Protein AF-A0AAN6ZKT1-F1 (afdb_monomer)

Nearest PDB structures (foldseek):
  3csk-assembly1_A  TM=8.108E-01  e=5.120E-13  Saccharomyces cerevisiae
  3t6b-assembly2_B  TM=8.949E-01  e=2.114E-10  Homo sapiens
  5egy-assembly1_A  TM=8.870E-01  e=2.544E-10  Homo sapiens
  3t6j-assembly1_A  TM=8.959E-01  e=3.208E-10  Homo sapiens
  3fvy-assembly1_A  TM=7.924E-01  e=7.990E-11  Homo sapiens

Structure (mmCIF, N/CA/C/O backbone):
data_AF-A0AAN6ZKT1-F1
#
_entry.id   AF-A0AAN6ZKT1-F1
#
loop_
_atom_site.group_PDB
_atom_site.id
_atom_site.type_symbol
_atom_site.label_atom_id
_atom_site.label_alt_id
_atom_site.label_comp_id
_atom_site.label_asym_id
_atom_site.label_entity_id
_atom_site.label_seq_id
_atom_site.pdbx_PDB_ins_code
_atom_site.Cartn_x
_atom_site.Cartn_y
_atom_site.Cartn_z
_atom_site.occupancy
_atom_site.B_iso_or_equiv
_atom_site.auth_seq_id
_atom_site.auth_comp_id
_atom_site.auth_asym_id
_atom_site.auth_atom_id
_atom_site.pdbx_PDB_model_num
ATOM 1 N N . MET A 1 1 ? 11.332 5.534 33.291 1.00 30.39 1 MET A N 1
ATOM 2 C CA . MET A 1 1 ? 10.075 6.305 33.378 1.00 30.39 1 MET A CA 1
ATOM 3 C C . MET A 1 1 ? 9.336 6.075 32.075 1.00 30.39 1 MET A C 1
ATOM 5 O O . MET A 1 1 ? 9.854 6.471 31.042 1.00 30.39 1 MET A O 1
ATOM 9 N N . ALA A 1 2 ? 8.231 5.328 32.096 1.00 30.20 2 ALA A N 1
ATOM 10 C CA . ALA A 1 2 ? 7.437 5.086 30.896 1.00 30.20 2 ALA A CA 1
ATOM 11 C C . ALA A 1 2 ? 6.795 6.413 30.476 1.00 30.20 2 ALA A C 1
ATOM 13 O O . ALA A 1 2 ? 5.952 6.950 31.192 1.00 30.20 2 ALA A O 1
ATOM 14 N N . THR A 1 3 ? 7.248 6.983 29.365 1.00 34.97 3 THR A N 1
ATOM 15 C CA . THR A 1 3 ? 6.561 8.092 28.708 1.00 34.97 3 THR A CA 1
ATOM 16 C C . THR A 1 3 ? 5.205 7.558 28.259 1.00 34.97 3 THR A C 1
ATOM 18 O O . THR A 1 3 ? 5.145 6.748 27.337 1.00 34.97 3 THR A O 1
ATOM 21 N N . GLY A 1 4 ? 4.133 7.922 28.967 1.00 41.88 4 GLY A N 1
ATOM 22 C CA . GLY A 1 4 ? 2.775 7.558 28.571 1.00 41.88 4 GLY A CA 1
ATOM 23 C C . GLY A 1 4 ? 2.531 8.036 27.145 1.00 41.88 4 GLY A C 1
ATOM 24 O O . GLY A 1 4 ? 2.785 9.202 26.840 1.00 41.88 4 GLY A O 1
ATOM 25 N N . ASN A 1 5 ? 2.108 7.126 26.267 1.00 46.59 5 ASN A N 1
ATOM 26 C CA . ASN A 1 5 ? 1.779 7.473 24.891 1.00 46.59 5 ASN A CA 1
ATOM 27 C C . ASN A 1 5 ? 0.749 8.617 24.883 1.00 46.59 5 ASN A C 1
ATOM 29 O O . ASN A 1 5 ? -0.182 8.599 25.696 1.00 46.59 5 ASN A O 1
ATOM 33 N N . PRO A 1 6 ? 0.900 9.620 24.002 1.00 55.91 6 PRO A N 1
ATOM 34 C CA . PRO A 1 6 ? -0.072 10.697 23.898 1.00 55.91 6 PRO A CA 1
ATOM 35 C C . PRO A 1 6 ? -1.445 10.118 23.538 1.00 55.91 6 PRO A C 1
ATOM 37 O O . PRO A 1 6 ? -1.565 9.305 22.620 1.00 55.91 6 PRO A O 1
ATOM 40 N N . LYS A 1 7 ? -2.481 10.527 24.281 1.00 61.47 7 LYS A N 1
ATOM 41 C CA . LYS A 1 7 ? -3.854 10.078 24.034 1.00 61.47 7 LYS A CA 1
ATOM 42 C C . LYS A 1 7 ? -4.325 10.507 22.641 1.00 61.47 7 LYS A C 1
ATOM 44 O O . LYS A 1 7 ? -4.044 11.640 22.239 1.00 61.47 7 LYS A O 1
ATOM 49 N N . PRO A 1 8 ? -5.074 9.654 21.922 1.00 58.19 8 PRO A N 1
ATOM 50 C CA . PRO A 1 8 ? -5.627 10.025 20.631 1.00 58.19 8 PRO A CA 1
ATOM 51 C C . PRO A 1 8 ? -6.593 11.206 20.782 1.00 58.19 8 PRO A C 1
ATOM 53 O O . PRO A 1 8 ? -7.495 11.192 21.620 1.00 58.19 8 PRO A O 1
ATOM 56 N N . ILE A 1 9 ? -6.411 12.236 19.954 1.00 72.31 9 ILE A N 1
ATOM 57 C CA . ILE A 1 9 ? -7.339 13.367 19.889 1.00 72.31 9 ILE A CA 1
ATOM 58 C C . ILE A 1 9 ? -8.572 12.912 19.104 1.00 72.31 9 ILE A C 1
ATOM 60 O O . ILE A 1 9 ? -8.478 12.549 17.931 1.00 72.31 9 ILE A O 1
ATOM 64 N N . ILE A 1 10 ? -9.733 12.916 19.756 1.00 73.25 10 ILE A N 1
ATOM 65 C CA . ILE A 1 10 ? -10.999 12.492 19.155 1.00 73.25 10 ILE A CA 1
ATOM 66 C C . ILE A 1 10 ? -11.706 13.716 18.572 1.00 73.25 10 ILE A C 1
ATOM 68 O O . ILE A 1 10 ? -12.052 14.650 19.294 1.00 73.25 10 ILE A O 1
ATOM 72 N N . HIS A 1 11 ? -11.963 13.687 17.265 1.00 75.25 11 HIS A N 1
ATOM 73 C CA . HIS A 1 11 ? -12.755 14.696 16.567 1.00 75.25 11 HIS A CA 1
ATOM 74 C C . HIS A 1 11 ? -14.073 14.096 16.082 1.00 75.25 11 HIS A C 1
ATOM 76 O O . HIS A 1 11 ? -14.110 12.989 15.545 1.00 75.25 11 HIS A O 1
ATOM 82 N N . GLN A 1 12 ? -15.163 14.846 16.224 1.00 78.75 12 GLN A N 1
ATOM 83 C CA . GLN A 1 12 ? -16.422 14.493 15.584 1.00 78.75 12 GLN A CA 1
ATOM 84 C C . GLN A 1 12 ? -16.363 14.863 14.098 1.00 78.75 12 GLN A C 1
ATOM 86 O O . GLN A 1 12 ? -16.054 16.002 13.749 1.00 78.75 12 GLN A O 1
ATOM 91 N N . LEU A 1 13 ? -16.729 13.930 13.217 1.00 78.94 13 LEU A N 1
ATOM 92 C CA . LEU A 1 13 ? -16.951 14.248 11.809 1.00 78.94 13 LEU A CA 1
ATOM 93 C C . LEU A 1 13 ? -18.254 15.061 11.675 1.00 78.94 13 LEU A C 1
ATOM 95 O O . LEU A 1 13 ? -19.356 14.524 11.805 1.00 78.94 13 LEU A O 1
ATOM 99 N N . ALA A 1 14 ? -18.133 16.369 11.446 1.00 86.94 14 ALA A N 1
ATOM 100 C CA . ALA A 1 14 ? -19.243 17.325 11.458 1.00 86.94 14 ALA A CA 1
ATOM 101 C C . ALA A 1 14 ? -20.107 17.288 10.174 1.00 86.94 14 ALA A C 1
ATOM 103 O O . ALA A 1 14 ? -20.269 18.291 9.486 1.00 86.94 14 ALA A O 1
ATOM 104 N N . ILE A 1 15 ? -20.690 16.130 9.843 1.00 88.38 15 ILE A N 1
ATOM 105 C CA . ILE A 1 15 ? -21.482 15.934 8.609 1.00 88.38 15 ILE A CA 1
ATOM 106 C C . ILE A 1 15 ? -22.946 16.363 8.712 1.00 88.38 15 ILE A C 1
ATOM 108 O O . ILE A 1 15 ? -23.637 16.412 7.697 1.00 88.38 15 ILE A O 1
ATOM 112 N N . LYS A 1 16 ? -23.454 16.637 9.920 1.00 92.44 16 LYS A N 1
ATOM 113 C CA . LYS A 1 16 ? -24.888 16.885 10.135 1.00 92.44 16 LYS A CA 1
ATOM 114 C C . LYS A 1 16 ? -25.446 18.011 9.243 1.00 92.44 16 LYS A C 1
ATOM 116 O O . LYS A 1 16 ? -26.477 17.765 8.625 1.00 92.44 16 LYS A O 1
ATOM 121 N N . PRO A 1 17 ? -24.787 19.179 9.093 1.00 94.88 17 PRO A N 1
ATOM 122 C CA . PRO A 1 17 ? -25.303 20.241 8.227 1.00 94.88 17 PRO A CA 1
ATOM 123 C C . PRO A 1 17 ? -25.426 19.814 6.757 1.00 94.88 17 PRO A C 1
ATOM 125 O O . PRO A 1 17 ? -26.412 20.140 6.103 1.00 94.88 17 PRO A O 1
ATOM 128 N N . LEU A 1 18 ? -24.460 19.032 6.255 1.00 90.94 18 LEU A N 1
ATOM 129 C CA . LEU A 1 18 ? -24.496 18.480 4.896 1.00 90.94 18 LEU A CA 1
ATOM 130 C C . LEU A 1 18 ? -25.650 17.484 4.741 1.00 90.94 18 LEU A C 1
ATOM 132 O O . LEU A 1 18 ? -26.395 17.548 3.770 1.00 90.94 18 LEU A O 1
ATOM 136 N N . PHE A 1 19 ? -25.825 16.591 5.720 1.00 94.19 19 PHE A N 1
ATOM 137 C CA . PHE A 1 19 ? -26.908 15.610 5.715 1.00 94.19 19 PHE A CA 1
ATOM 138 C C . PHE A 1 19 ? -28.288 16.270 5.803 1.00 94.19 19 PHE A C 1
ATOM 140 O O . PHE A 1 19 ? -29.219 15.842 5.125 1.00 94.19 19 PHE A O 1
ATOM 147 N N . ASP A 1 20 ? -28.437 17.319 6.614 1.00 96.62 20 ASP A N 1
ATOM 148 C CA . ASP A 1 20 ? -29.700 18.041 6.775 1.00 96.62 20 ASP A CA 1
ATOM 149 C C . ASP A 1 20 ? -30.165 18.671 5.452 1.00 96.62 20 ASP A C 1
ATOM 151 O O . ASP A 1 20 ? -31.369 18.655 5.180 1.00 96.62 20 ASP A O 1
ATOM 155 N N . GLY A 1 21 ? -29.224 19.131 4.617 1.00 95.69 21 GLY A N 1
ATOM 156 C CA . GLY A 1 21 ? -29.479 19.708 3.292 1.00 95.69 21 GLY A CA 1
ATOM 157 C C . GLY A 1 21 ? -29.903 18.709 2.208 1.00 95.69 21 GLY A C 1
ATOM 158 O O . GLY A 1 21 ? -30.365 19.130 1.151 1.00 95.69 21 GLY A O 1
ATOM 159 N N . LEU A 1 22 ? -29.790 17.402 2.459 1.00 94.94 22 LEU A N 1
ATOM 160 C CA . LEU A 1 22 ? -30.210 16.369 1.513 1.00 94.94 22 LEU A CA 1
ATOM 161 C C . LEU A 1 22 ? -31.740 16.269 1.412 1.00 94.94 22 LEU A C 1
ATOM 163 O O . LEU A 1 22 ? -32.476 16.399 2.402 1.00 94.94 22 LEU A O 1
ATOM 167 N N . THR A 1 23 ? -32.221 15.928 0.219 1.00 97.12 23 THR A N 1
ATOM 168 C CA . THR A 1 23 ? -33.617 15.543 -0.016 1.00 97.12 23 THR A CA 1
ATOM 169 C C . THR A 1 23 ? -33.972 14.249 0.727 1.00 97.12 23 THR A C 1
ATOM 171 O O . THR A 1 23 ? -33.107 13.472 1.137 1.00 97.12 23 THR A O 1
ATOM 174 N N . ALA A 1 24 ? -35.268 13.956 0.876 1.00 97.12 24 ALA A N 1
ATOM 175 C CA . ALA A 1 24 ? -35.718 12.721 1.528 1.00 97.12 24 ALA A CA 1
ATOM 176 C C . ALA A 1 24 ? -35.167 11.448 0.850 1.00 97.12 24 ALA A C 1
ATOM 178 O O . ALA A 1 24 ? -34.777 10.500 1.532 1.00 97.12 24 ALA A O 1
ATOM 179 N N . ARG A 1 25 ? -35.084 11.439 -0.489 1.00 94.69 25 ARG A N 1
ATOM 180 C CA . ARG A 1 25 ? -34.545 10.308 -1.259 1.00 94.69 25 ARG A CA 1
ATOM 181 C C . ARG A 1 25 ? -33.043 10.130 -1.037 1.00 94.69 25 ARG A C 1
ATOM 183 O O . ARG A 1 25 ? -32.593 9.008 -0.829 1.00 94.69 25 ARG A O 1
ATOM 190 N N . GLU A 1 26 ? -32.276 11.217 -1.047 1.00 91.69 26 GLU A N 1
ATOM 191 C CA . GLU A 1 26 ? -30.828 11.180 -0.800 1.00 91.69 26 GLU A CA 1
ATOM 192 C C . GLU A 1 26 ? -30.506 10.755 0.635 1.00 91.69 26 GLU A C 1
ATOM 194 O O . GLU A 1 26 ? -29.584 9.970 0.844 1.00 91.69 26 GLU A O 1
ATOM 199 N N . LYS A 1 27 ? -31.307 11.186 1.620 1.00 95.81 27 LYS A N 1
ATOM 200 C CA . LYS A 1 27 ? -31.189 10.723 3.013 1.00 95.81 27 LYS A CA 1
ATOM 201 C C . LYS A 1 27 ? -31.396 9.214 3.131 1.00 95.81 27 LYS A C 1
ATOM 203 O O . LYS A 1 27 ? -30.613 8.552 3.809 1.00 95.81 27 LYS A O 1
ATOM 208 N N . LEU A 1 28 ? -32.411 8.663 2.457 1.00 93.94 28 LEU A N 1
ATOM 209 C CA . LEU A 1 28 ? -32.654 7.215 2.419 1.00 93.94 28 LEU A CA 1
ATOM 210 C C . LEU A 1 28 ? -31.503 6.462 1.744 1.00 93.94 28 LEU A C 1
ATOM 212 O O . LEU A 1 28 ? -31.034 5.457 2.277 1.00 93.94 28 LEU A O 1
ATOM 216 N N . TYR A 1 29 ? -31.010 6.969 0.612 1.00 92.25 29 TYR A N 1
ATOM 217 C CA . TYR A 1 29 ? -29.848 6.397 -0.066 1.00 92.25 29 TYR A CA 1
ATOM 218 C C . TYR A 1 29 ? -28.615 6.381 0.849 1.00 92.25 29 TYR A C 1
ATOM 220 O O . TYR A 1 29 ? -28.033 5.322 1.083 1.00 92.25 29 TYR A O 1
ATOM 228 N N . ALA A 1 30 ? -28.264 7.528 1.437 1.00 87.81 30 ALA A N 1
ATOM 229 C CA . ALA A 1 30 ? -27.134 7.657 2.351 1.00 87.81 30 ALA A CA 1
ATOM 230 C C . ALA A 1 30 ? -27.279 6.748 3.584 1.00 87.81 30 ALA A C 1
ATOM 232 O O . ALA A 1 30 ? -26.302 6.135 4.014 1.00 87.81 30 ALA A O 1
ATOM 233 N N . HIS A 1 31 ? -28.496 6.604 4.124 1.00 93.19 31 HIS A N 1
ATOM 234 C CA . HIS A 1 31 ? -28.783 5.691 5.230 1.00 93.19 31 HIS A CA 1
ATOM 235 C C . HIS A 1 31 ? -28.465 4.238 4.866 1.00 93.19 31 HIS A C 1
ATOM 237 O O . HIS A 1 31 ? -27.709 3.578 5.580 1.00 93.19 31 HIS A O 1
ATOM 243 N N . HIS A 1 32 ? -29.021 3.733 3.763 1.00 91.12 32 HIS A N 1
ATOM 244 C CA . HIS A 1 32 ? -28.826 2.336 3.376 1.00 91.12 32 HIS A CA 1
ATOM 245 C C . HIS A 1 32 ? -27.388 2.047 2.948 1.00 91.12 32 HIS A C 1
ATOM 247 O O . HIS A 1 32 ? -26.848 1.015 3.345 1.00 91.12 32 HIS A O 1
ATOM 253 N N . LEU A 1 33 ? -26.741 2.979 2.241 1.00 87.62 33 LEU A N 1
ATOM 254 C CA . LEU A 1 33 ? -25.322 2.878 1.903 1.00 87.62 33 LEU A CA 1
ATOM 255 C C . LEU A 1 33 ? -24.452 2.812 3.166 1.00 87.62 33 LEU A C 1
ATOM 257 O O . LEU A 1 33 ? -23.596 1.938 3.286 1.00 87.62 33 LEU A O 1
ATOM 261 N N . SER A 1 34 ? -24.711 3.683 4.146 1.00 87.19 34 SER A N 1
ATOM 262 C CA . SER A 1 34 ? -23.994 3.665 5.424 1.00 87.19 34 SER A CA 1
ATOM 263 C C . SER A 1 34 ? -24.221 2.355 6.181 1.00 87.19 34 SER A C 1
ATOM 265 O O . SER A 1 34 ? -23.268 1.746 6.663 1.00 87.19 34 SER A O 1
ATOM 267 N N . LYS A 1 35 ? -25.466 1.870 6.259 1.00 88.12 35 LYS A N 1
ATOM 268 C CA . LYS A 1 35 ? -25.786 0.598 6.928 1.00 88.12 35 LYS A CA 1
ATOM 269 C C . LYS A 1 35 ? -25.102 -0.592 6.257 1.00 88.12 35 LYS A C 1
ATOM 271 O O . LYS A 1 35 ? -24.629 -1.466 6.980 1.00 88.12 35 LYS A O 1
ATOM 276 N N . ALA A 1 36 ? -25.036 -0.620 4.926 1.00 82.44 36 ALA A N 1
ATOM 277 C CA . ALA A 1 36 ? -24.308 -1.645 4.182 1.00 82.44 36 ALA A CA 1
ATOM 278 C C . ALA A 1 36 ? -22.816 -1.632 4.551 1.00 82.44 36 ALA A C 1
ATOM 280 O O . ALA A 1 36 ? -22.315 -2.634 5.054 1.00 82.44 36 ALA A O 1
ATOM 281 N N . ALA A 1 37 ? -22.159 -0.470 4.458 1.00 76.31 37 ALA A N 1
ATOM 282 C CA . ALA A 1 37 ? -20.743 -0.324 4.803 1.00 76.31 37 ALA A CA 1
ATOM 283 C C . ALA A 1 37 ? -20.419 -0.763 6.248 1.00 76.31 37 ALA A C 1
ATOM 285 O O . ALA A 1 37 ? -19.407 -1.411 6.502 1.00 76.31 37 ALA A O 1
ATOM 286 N N . TRP A 1 38 ? -21.292 -0.459 7.217 1.00 80.75 38 TRP A N 1
ATOM 287 C CA . TRP A 1 38 ? -21.081 -0.861 8.615 1.00 80.75 38 TRP A CA 1
ATOM 288 C C . TRP A 1 38 ? -21.364 -2.340 8.894 1.00 80.75 38 TRP A C 1
ATOM 290 O O . TRP A 1 38 ? -20.788 -2.901 9.829 1.00 80.75 38 TRP A O 1
ATOM 300 N N . ASN A 1 39 ? -22.228 -2.989 8.111 1.00 80.44 39 ASN A N 1
ATOM 301 C CA . ASN A 1 39 ? -22.411 -4.436 8.211 1.00 80.44 39 ASN A CA 1
ATOM 302 C C . ASN A 1 39 ? -21.149 -5.179 7.748 1.00 80.44 39 ASN A C 1
ATOM 304 O O . ASN A 1 39 ? -20.735 -6.128 8.421 1.00 80.44 39 ASN A O 1
ATOM 308 N N . ASP A 1 40 ? -20.491 -4.687 6.695 1.00 71.88 40 ASP A N 1
ATOM 309 C CA . ASP A 1 40 ? -19.215 -5.229 6.207 1.00 71.88 40 ASP A CA 1
ATOM 310 C C . ASP A 1 40 ? -18.091 -5.095 7.245 1.00 71.88 40 ASP A C 1
ATOM 312 O O . ASP A 1 40 ? -17.195 -5.937 7.313 1.00 71.88 40 ASP A O 1
ATOM 316 N N . GLY A 1 41 ? -18.178 -4.109 8.145 1.00 72.62 41 GLY A N 1
ATOM 317 C CA . GLY A 1 41 ? -17.227 -3.926 9.245 1.00 72.62 41 GLY A CA 1
ATOM 318 C C . GLY A 1 41 ? -17.026 -5.175 10.116 1.00 72.62 41 GLY A C 1
ATOM 319 O O . GLY A 1 41 ? -15.915 -5.439 10.571 1.00 72.62 41 GLY A O 1
ATOM 320 N N . LYS A 1 42 ? -18.062 -6.004 10.303 1.00 72.25 42 LYS A N 1
ATOM 321 C CA . LYS A 1 42 ? -17.942 -7.268 11.057 1.00 72.25 42 LYS A CA 1
ATOM 322 C C . LYS A 1 42 ? -17.144 -8.329 10.302 1.00 72.25 42 LYS A C 1
ATOM 324 O O . LYS A 1 42 ? -16.415 -9.102 10.922 1.00 72.25 42 LYS A O 1
ATOM 329 N N . ILE A 1 43 ? -17.288 -8.362 8.978 1.00 75.00 43 ILE A N 1
ATOM 330 C CA . ILE A 1 43 ? -16.530 -9.258 8.100 1.00 75.00 43 ILE A CA 1
ATOM 331 C C . ILE A 1 43 ? -15.059 -8.857 8.152 1.00 75.00 43 ILE A C 1
ATOM 333 O O . ILE A 1 43 ? -14.209 -9.713 8.395 1.00 75.00 43 ILE A O 1
ATOM 337 N N . LEU A 1 44 ? -14.775 -7.554 8.039 1.00 67.88 44 LEU A N 1
ATOM 338 C CA . LEU A 1 44 ? -13.422 -7.019 8.175 1.00 67.88 44 LEU A CA 1
ATOM 339 C C . LEU A 1 44 ? -12.799 -7.428 9.514 1.00 67.88 44 LEU A C 1
ATOM 341 O O . LEU A 1 44 ? -11.701 -7.968 9.521 1.00 67.88 44 LEU A O 1
ATOM 345 N N . MET A 1 45 ? -13.504 -7.274 10.641 1.00 75.38 45 MET A N 1
ATOM 346 C CA . MET A 1 45 ? -12.979 -7.698 11.950 1.00 75.38 45 MET A CA 1
ATOM 347 C C . MET A 1 45 ? -12.559 -9.176 11.973 1.00 75.38 45 MET A C 1
ATOM 349 O O . MET A 1 45 ? -11.486 -9.480 12.486 1.00 75.38 45 MET A O 1
ATOM 353 N N . ARG A 1 46 ? -13.355 -10.084 11.385 1.00 77.75 46 ARG A N 1
ATOM 354 C CA . ARG A 1 46 ? -13.023 -11.521 11.310 1.00 77.75 46 ARG A CA 1
ATOM 355 C C . ARG A 1 46 ? -11.874 -11.820 10.344 1.00 77.75 46 ARG A C 1
ATOM 357 O O . ARG A 1 46 ? -11.105 -12.737 10.599 1.00 77.75 46 ARG A O 1
ATOM 364 N N . GLN A 1 47 ? -11.763 -11.080 9.240 1.00 69.88 47 GLN A N 1
ATOM 365 C CA . GLN A 1 47 ? -10.671 -11.241 8.270 1.00 69.88 47 GLN A CA 1
ATOM 366 C C . GLN A 1 47 ? -9.317 -10.781 8.821 1.00 69.88 47 GLN A C 1
ATOM 368 O O . GLN A 1 47 ? -8.274 -11.205 8.330 1.00 69.88 47 GLN A O 1
ATOM 373 N N . VAL A 1 48 ? -9.332 -9.891 9.812 1.00 65.81 48 VAL A N 1
ATOM 374 C CA . VAL A 1 48 ? -8.123 -9.321 10.409 1.00 65.81 48 VAL A CA 1
ATOM 375 C C . VAL A 1 48 ? -7.555 -10.205 11.502 1.00 65.81 48 VAL A C 1
ATOM 377 O O . VAL A 1 48 ? -6.352 -10.446 11.516 1.00 65.81 48 VAL A O 1
ATOM 380 N N . SER A 1 49 ? -8.409 -10.656 12.415 1.00 75.69 49 SER A N 1
ATOM 381 C CA . SER A 1 49 ? -8.034 -11.495 13.548 1.00 75.69 49 SER A CA 1
ATOM 382 C C . SER A 1 49 ? -9.197 -12.417 13.880 1.00 75.69 49 SER A C 1
ATOM 384 O O . SER A 1 49 ? -10.370 -12.032 13.812 1.00 75.69 49 SER A O 1
ATOM 386 N N . GLU A 1 50 ? -8.867 -13.648 14.262 1.00 80.00 50 GLU A N 1
ATOM 387 C CA . GLU A 1 50 ? -9.872 -14.618 14.666 1.00 80.00 50 GLU A CA 1
ATOM 388 C C . GLU A 1 50 ? -10.640 -14.138 15.912 1.00 80.00 50 GLU A C 1
ATOM 390 O O . GLU A 1 50 ? -11.859 -14.309 16.016 1.00 80.00 50 GLU A O 1
ATOM 395 N N . GLU A 1 51 ? -9.928 -13.460 16.808 1.00 83.56 51 GLU A N 1
ATOM 396 C CA . GLU A 1 51 ? -10.383 -12.901 18.077 1.00 83.56 51 GLU A CA 1
ATOM 397 C C . GLU A 1 51 ? -11.167 -11.591 17.914 1.00 83.56 51 GLU A C 1
ATOM 399 O O . GLU A 1 51 ? -11.963 -11.243 18.790 1.00 83.56 51 GLU A O 1
ATOM 404 N N . GLY A 1 52 ? -10.999 -10.877 16.794 1.00 84.50 52 GLY A N 1
ATOM 405 C CA . GLY A 1 52 ? -11.604 -9.564 16.537 1.00 84.50 52 GLY A CA 1
ATOM 406 C C . GLY A 1 52 ? -13.108 -9.494 16.849 1.00 84.50 52 GLY A C 1
ATOM 407 O O . GLY A 1 52 ? -13.528 -8.642 17.638 1.00 84.50 52 GLY A O 1
ATOM 408 N N . PRO A 1 53 ? -13.950 -10.402 16.318 1.00 87.25 53 PRO A N 1
ATOM 409 C CA . PRO A 1 53 ? -15.377 -10.420 16.637 1.00 87.25 53 PRO A CA 1
ATOM 410 C C . PRO A 1 53 ? -15.688 -10.651 18.121 1.00 87.25 53 PRO A C 1
ATOM 412 O O . PRO A 1 53 ? -16.649 -10.079 18.639 1.00 87.25 53 PRO A O 1
ATOM 415 N N . ALA A 1 54 ? -14.896 -11.469 18.819 1.00 89.94 54 ALA A N 1
ATOM 416 C CA . ALA A 1 54 ? -15.086 -11.718 20.246 1.00 89.94 54 ALA A CA 1
ATOM 417 C C . ALA A 1 54 ? -14.754 -10.464 21.069 1.00 89.94 54 ALA A C 1
ATOM 419 O O . ALA A 1 54 ? -15.552 -10.070 21.921 1.00 89.94 54 ALA A O 1
ATOM 420 N N . ILE A 1 55 ? -13.646 -9.787 20.750 1.00 89.88 55 ILE A N 1
ATOM 421 C CA . ILE A 1 55 ? -13.248 -8.516 21.374 1.00 89.88 55 ILE A CA 1
ATOM 422 C C . ILE A 1 55 ? -14.341 -7.457 21.172 1.00 89.88 55 ILE A C 1
ATOM 424 O O . ILE A 1 55 ? -14.817 -6.863 22.141 1.00 89.88 55 ILE A O 1
ATOM 428 N N . ALA A 1 56 ? -14.819 -7.284 19.934 1.00 89.38 56 ALA A N 1
ATOM 429 C CA . ALA A 1 56 ? -15.905 -6.357 19.616 1.00 89.38 56 ALA A CA 1
ATOM 430 C C . ALA A 1 56 ? -17.170 -6.651 20.438 1.00 89.38 56 ALA A C 1
ATOM 432 O O . ALA A 1 56 ? -17.791 -5.743 20.996 1.00 89.38 56 ALA A O 1
ATOM 433 N N . ASN A 1 57 ? -17.547 -7.929 20.542 1.00 92.12 57 ASN A N 1
ATOM 434 C CA . ASN A 1 57 ? -18.720 -8.351 21.298 1.00 92.12 57 ASN A CA 1
ATOM 435 C C . ASN A 1 57 ? -18.582 -8.074 22.795 1.00 92.12 57 ASN A C 1
ATOM 437 O O . ASN A 1 57 ? -19.564 -7.644 23.399 1.00 92.12 57 ASN A O 1
ATOM 441 N N . VAL A 1 58 ? -17.405 -8.278 23.394 1.00 94.25 58 VAL A N 1
ATOM 442 C CA . VAL A 1 58 ? -17.161 -7.939 24.805 1.00 94.25 58 VAL A CA 1
ATOM 443 C C . VAL A 1 58 ? -17.373 -6.444 25.031 1.00 94.25 58 VAL A C 1
ATOM 445 O O . VAL A 1 58 ? -18.165 -6.068 25.896 1.00 94.25 58 VAL A O 1
ATOM 448 N N . ILE A 1 59 ? -16.758 -5.592 24.207 1.00 93.81 59 ILE A N 1
ATOM 449 C CA . ILE A 1 59 ? -16.875 -4.134 24.348 1.00 93.81 59 ILE A CA 1
ATOM 450 C C . ILE A 1 59 ? -18.338 -3.683 24.209 1.00 93.81 59 ILE A C 1
ATOM 452 O O . ILE A 1 59 ? -18.854 -2.940 25.049 1.00 93.81 59 ILE A O 1
ATOM 456 N N . LEU A 1 60 ? -19.043 -4.170 23.183 1.00 93.50 60 LEU A N 1
ATOM 457 C CA . LEU A 1 60 ? -20.451 -3.829 22.955 1.00 93.50 60 LEU A CA 1
ATOM 458 C C . LEU A 1 60 ? -21.378 -4.385 24.044 1.00 93.50 60 LEU A C 1
ATOM 460 O O . LEU A 1 60 ? -22.388 -3.759 24.367 1.00 93.50 60 LEU A O 1
ATOM 464 N N . SER A 1 61 ? -21.059 -5.545 24.618 1.00 94.69 61 SER A N 1
ATOM 465 C CA . SER A 1 61 ? -21.839 -6.133 25.714 1.00 94.69 61 SER A CA 1
ATOM 466 C C . SER A 1 61 ? -21.675 -5.334 27.001 1.00 94.69 61 SER A C 1
ATOM 468 O O . SER A 1 61 ? -22.672 -5.067 27.669 1.00 94.69 61 SER A O 1
ATOM 470 N N . LEU A 1 62 ? -20.460 -4.868 27.305 1.00 94.62 62 LEU A N 1
ATOM 471 C CA . LEU A 1 62 ? -20.213 -3.972 28.434 1.00 94.62 62 LEU A CA 1
ATOM 472 C C . LEU A 1 62 ? -20.946 -2.638 28.261 1.00 94.62 62 LEU A C 1
ATOM 474 O O . LEU A 1 62 ? -21.602 -2.186 29.197 1.00 94.62 62 LEU A O 1
ATOM 478 N N . TYR A 1 63 ? -20.930 -2.062 27.052 1.00 95.56 63 TYR A N 1
ATOM 479 C CA . TYR A 1 63 ? -21.717 -0.862 26.754 1.00 95.56 63 TYR A CA 1
ATOM 480 C C . TYR A 1 63 ? -23.210 -1.083 27.017 1.00 95.56 63 TYR A C 1
ATOM 482 O O . TYR A 1 63 ? -23.853 -0.232 27.623 1.00 95.56 63 TYR A O 1
ATOM 490 N N . ARG A 1 64 ? -23.775 -2.222 26.594 1.00 95.56 64 ARG A N 1
ATOM 491 C CA . ARG A 1 64 ? -25.189 -2.553 26.848 1.00 95.56 64 ARG A CA 1
ATOM 492 C C . ARG A 1 64 ? -25.480 -2.740 28.335 1.00 95.56 64 ARG A C 1
ATOM 494 O O . ARG A 1 64 ? -26.529 -2.297 28.790 1.00 95.56 64 ARG A O 1
ATOM 501 N N . ALA A 1 65 ? -24.564 -3.362 29.075 1.00 93.44 65 ALA A N 1
ATOM 502 C CA . ALA A 1 65 ? -24.714 -3.603 30.507 1.00 93.44 65 ALA A CA 1
ATOM 503 C C . ALA A 1 65 ? -24.728 -2.300 31.322 1.00 93.44 65 ALA A C 1
ATOM 505 O O . ALA A 1 65 ? -25.505 -2.185 32.264 1.00 93.44 65 ALA A O 1
ATOM 506 N N . CYS A 1 66 ? -23.912 -1.308 30.946 1.00 94.69 66 CYS A N 1
ATOM 507 C CA . CYS A 1 66 ? -23.852 -0.018 31.643 1.00 94.69 66 CYS A CA 1
ATOM 508 C C . CYS A 1 66 ? -24.622 1.115 30.952 1.00 94.69 66 CYS A C 1
ATOM 510 O O . CYS A 1 66 ? -24.663 2.222 31.477 1.00 94.69 66 CYS A O 1
ATOM 512 N N . GLN A 1 67 ? -25.182 0.889 29.762 1.00 93.75 67 GLN A N 1
ATOM 513 C CA . GLN A 1 67 ? -25.792 1.921 28.910 1.00 93.75 67 GLN A CA 1
ATOM 514 C C . GLN A 1 67 ? -24.875 3.142 28.685 1.00 93.75 67 GLN A C 1
ATOM 516 O O . GLN A 1 67 ? -25.323 4.286 28.636 1.00 93.75 67 GLN A O 1
ATOM 521 N N . GLY A 1 68 ? -23.564 2.906 28.586 1.00 91.44 68 GLY A N 1
ATOM 522 C CA . GLY A 1 68 ? -22.543 3.953 28.468 1.00 91.44 68 GLY A CA 1
ATOM 523 C C . GLY A 1 68 ? -22.157 4.655 29.780 1.00 91.44 68 GLY A C 1
ATOM 524 O O . GLY A 1 68 ? -21.322 5.559 29.758 1.00 91.44 68 GLY A O 1
ATOM 525 N N . GLN A 1 69 ? -22.699 4.249 30.933 1.00 94.94 69 GLN A N 1
ATOM 526 C CA . GLN A 1 69 ? -22.363 4.797 32.256 1.00 94.94 69 GLN A CA 1
ATOM 527 C C . GLN A 1 69 ? -21.081 4.161 32.826 1.00 94.94 69 GLN A C 1
ATOM 529 O O . GLN A 1 69 ? -21.064 3.536 33.886 1.00 94.94 69 GLN A O 1
ATOM 534 N N . TRP A 1 70 ? -19.969 4.333 32.111 1.00 95.12 70 TRP A N 1
ATOM 535 C CA . TRP A 1 70 ? -18.698 3.649 32.375 1.00 95.12 70 TRP A CA 1
ATOM 536 C C . TRP A 1 70 ? -18.129 3.854 33.785 1.00 95.12 70 TRP A C 1
ATOM 538 O O . TRP A 1 70 ? -17.676 2.901 34.412 1.00 95.12 70 TRP A O 1
ATOM 548 N N . LYS A 1 71 ? -18.192 5.083 34.316 1.00 93.50 71 LYS A N 1
ATOM 549 C CA . LYS A 1 71 ? -17.692 5.398 35.668 1.00 93.50 71 LYS A CA 1
ATOM 550 C C . LYS A 1 71 ? -18.472 4.664 36.759 1.00 93.50 71 LYS A C 1
ATOM 552 O O . LYS A 1 71 ? -17.887 4.226 37.742 1.00 93.50 71 LYS A O 1
ATOM 557 N N . GLN A 1 72 ? -19.784 4.512 36.579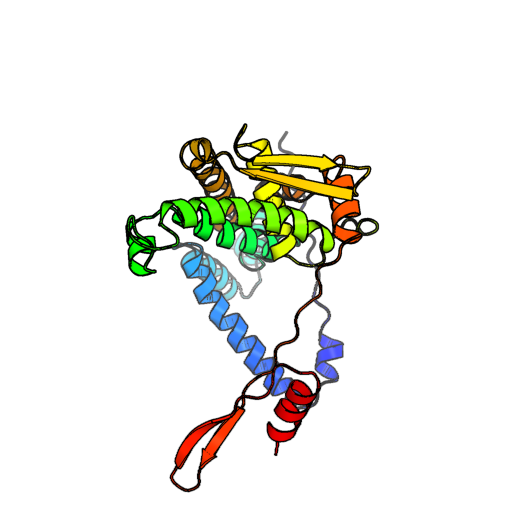 1.00 93.31 72 GLN A N 1
ATOM 558 C CA . GLN A 1 72 ? -20.619 3.777 37.524 1.00 93.31 72 GLN A CA 1
ATOM 559 C C . GLN A 1 72 ? -20.281 2.286 37.509 1.00 93.31 72 GLN A C 1
ATOM 561 O O . GLN A 1 72 ? -20.132 1.694 38.574 1.00 93.31 72 GLN A O 1
ATOM 566 N N . LEU A 1 73 ? -20.099 1.705 36.319 1.00 92.25 73 LEU A N 1
ATOM 567 C CA . LEU A 1 73 ? -19.682 0.310 36.182 1.00 92.25 73 LEU A CA 1
ATOM 568 C C . LEU A 1 73 ? -18.313 0.060 36.837 1.00 92.25 73 LEU A C 1
ATOM 570 O O . LEU A 1 73 ? -18.158 -0.917 37.567 1.00 92.25 73 LEU A O 1
ATOM 574 N N . ALA A 1 74 ? -17.344 0.957 36.631 1.00 93.31 74 ALA A N 1
ATOM 575 C CA . ALA A 1 74 ? -16.027 0.858 37.264 1.00 93.31 74 ALA A CA 1
ATOM 576 C C . ALA A 1 74 ? -16.125 0.907 38.798 1.00 93.31 74 ALA A C 1
ATOM 578 O O . ALA A 1 74 ? -15.589 0.034 39.476 1.00 93.31 74 ALA A O 1
ATOM 579 N N . ASN A 1 75 ? -16.910 1.844 39.344 1.00 92.81 75 ASN A N 1
ATOM 580 C CA . ASN A 1 75 ? -17.141 1.940 40.788 1.00 92.81 75 ASN A CA 1
ATOM 581 C C . ASN A 1 75 ? -17.785 0.672 41.374 1.00 92.81 75 ASN A C 1
ATOM 583 O O . ASN A 1 75 ? -17.431 0.259 42.473 1.00 92.81 75 ASN A O 1
ATOM 587 N N . GLN A 1 76 ? -18.725 0.050 40.656 1.00 93.50 76 GLN A N 1
ATOM 588 C CA . GLN A 1 76 ? -19.406 -1.172 41.105 1.00 93.50 76 GLN A CA 1
ATOM 589 C C . GLN A 1 76 ? -18.505 -2.413 41.078 1.00 93.50 76 GLN A C 1
ATOM 591 O O . GLN A 1 76 ? -18.706 -3.334 41.864 1.00 93.50 76 GLN A O 1
ATOM 596 N N . THR A 1 77 ? -17.535 -2.448 40.166 1.00 92.25 77 THR A N 1
ATOM 597 C CA . THR A 1 77 ? -16.656 -3.606 39.933 1.00 92.25 77 THR A CA 1
ATOM 598 C C . THR A 1 77 ? -15.281 -3.463 40.585 1.00 92.25 77 THR A C 1
ATOM 600 O O . THR A 1 77 ? -14.502 -4.411 40.568 1.00 92.25 77 THR A O 1
ATOM 603 N N . GLY A 1 78 ? -14.983 -2.302 41.176 1.00 93.06 78 GLY A N 1
ATOM 604 C CA . GLY A 1 78 ? -13.689 -2.015 41.798 1.00 93.06 78 GLY A CA 1
ATOM 605 C C . GLY A 1 78 ? -12.560 -1.750 40.798 1.00 93.06 78 GLY A C 1
ATOM 606 O O . GLY A 1 78 ? -11.399 -1.737 41.196 1.00 93.06 78 GLY A O 1
ATOM 607 N N . VAL A 1 79 ? -12.883 -1.534 39.519 1.00 93.75 79 VAL A N 1
ATOM 608 C CA . VAL A 1 79 ? -11.907 -1.186 38.477 1.00 93.75 79 VAL A CA 1
ATOM 609 C C . VAL A 1 79 ? -11.439 0.252 38.685 1.00 93.75 79 VAL A C 1
ATOM 611 O O . VAL A 1 79 ? -12.247 1.162 38.892 1.00 93.75 79 VAL A O 1
ATOM 614 N N . SER A 1 80 ? -10.129 0.476 38.624 1.00 93.69 80 SER A N 1
ATOM 615 C CA . SER A 1 80 ? -9.559 1.808 38.807 1.00 93.69 80 SER A CA 1
ATOM 616 C C . SER A 1 80 ? -9.902 2.745 37.642 1.00 93.69 80 SER A C 1
ATOM 618 O O . SER A 1 80 ? -10.151 2.327 36.509 1.00 93.69 80 SER A O 1
ATOM 620 N N . ALA A 1 81 ? -9.854 4.056 37.892 1.00 89.50 81 ALA A N 1
ATOM 621 C CA . ALA A 1 81 ? -10.055 5.051 36.839 1.00 89.50 81 ALA A CA 1
ATOM 622 C C . ALA A 1 81 ? -9.021 4.922 35.705 1.00 89.50 81 ALA A C 1
ATOM 624 O O . ALA A 1 81 ? -9.358 5.169 34.552 1.00 89.50 81 ALA A O 1
ATOM 625 N N . GLN A 1 82 ? -7.789 4.512 36.026 1.00 89.56 82 GLN A N 1
ATOM 626 C CA . GLN A 1 82 ? -6.717 4.311 35.051 1.00 89.56 82 GLN A CA 1
ATOM 627 C C . GLN A 1 82 ? -6.981 3.099 34.148 1.00 89.56 82 GLN A C 1
ATOM 629 O O . GLN A 1 82 ? -6.782 3.184 32.939 1.00 89.56 82 GLN A O 1
ATOM 634 N N . GLU A 1 83 ? -7.451 1.984 34.711 1.00 91.62 83 GLU A N 1
ATOM 635 C CA . GLU A 1 83 ? -7.826 0.799 33.930 1.00 91.62 83 GLU A CA 1
ATOM 636 C C . GLU A 1 83 ? -9.038 1.073 33.041 1.00 91.62 83 GLU A C 1
ATOM 638 O O . GLU A 1 83 ? -9.050 0.665 31.880 1.00 91.62 83 GLU A O 1
ATOM 643 N N . LEU A 1 84 ? -10.035 1.804 33.555 1.00 93.25 84 LEU A N 1
ATOM 644 C CA . LEU A 1 84 ? -11.189 2.205 32.754 1.00 93.25 84 LEU A CA 1
ATOM 645 C C . LEU A 1 84 ? -10.764 3.073 31.565 1.00 93.25 84 LEU A C 1
ATOM 647 O O . LEU A 1 84 ? -11.210 2.847 30.444 1.00 93.25 84 LEU A O 1
ATOM 651 N N . ASP A 1 85 ? -9.920 4.066 31.816 1.00 89.19 85 ASP A N 1
ATOM 652 C CA . ASP A 1 85 ? -9.400 4.971 30.796 1.00 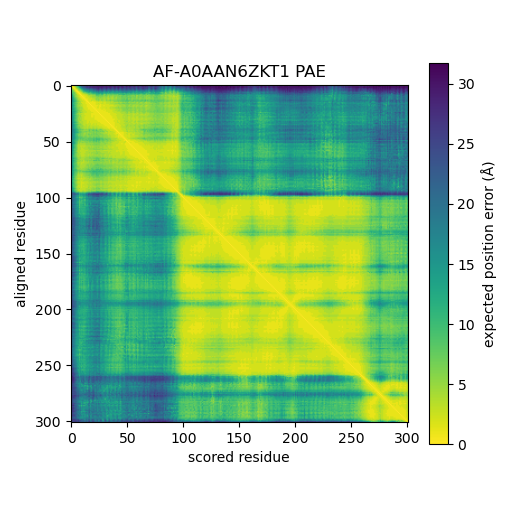89.19 85 ASP A CA 1
ATOM 653 C C . 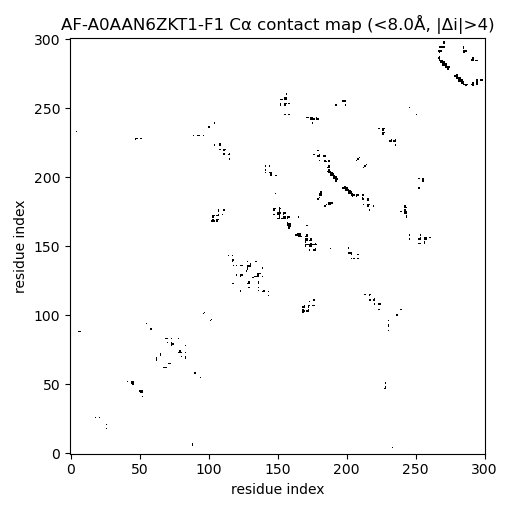ASP A 1 85 ? -8.610 4.199 29.725 1.00 89.19 85 ASP A C 1
ATOM 655 O O . ASP A 1 85 ? -8.895 4.336 28.538 1.00 89.19 85 ASP A O 1
ATOM 659 N N . GLY A 1 86 ? -7.737 3.271 30.136 1.00 86.50 86 GLY A N 1
ATOM 660 C CA . GLY A 1 86 ? -7.032 2.374 29.216 1.00 86.50 86 GLY A CA 1
ATOM 661 C C . GLY A 1 86 ? -7.967 1.476 28.396 1.00 86.50 86 GLY A C 1
ATOM 662 O O . GLY A 1 86 ? -7.758 1.298 27.196 1.00 86.50 86 GLY A O 1
ATOM 663 N N . PHE A 1 87 ? -9.031 0.943 29.007 1.00 91.31 87 PHE A N 1
ATOM 664 C CA . PHE A 1 87 ? -10.038 0.146 28.302 1.00 91.31 87 PHE A CA 1
ATOM 665 C C . PHE A 1 87 ? -10.824 0.974 27.276 1.00 91.31 87 PHE A C 1
ATOM 667 O O . PHE A 1 87 ? -11.070 0.498 26.165 1.00 91.31 87 PHE A O 1
ATOM 674 N N . LEU A 1 88 ? -11.230 2.197 27.629 1.00 91.06 88 LEU A N 1
ATOM 675 C CA . LEU A 1 88 ? -11.954 3.091 26.724 1.00 91.06 88 LEU A CA 1
ATOM 676 C C . LEU A 1 88 ? -11.068 3.540 25.562 1.00 91.06 88 LEU A C 1
ATOM 678 O O . LEU A 1 88 ? -11.524 3.509 24.419 1.00 91.06 88 LEU A O 1
ATOM 682 N N . ASP A 1 89 ? -9.806 3.873 25.833 1.00 84.44 89 ASP A N 1
ATOM 683 C CA . ASP A 1 89 ? -8.826 4.230 24.808 1.00 84.44 89 ASP A CA 1
ATOM 684 C C . ASP A 1 89 ? -8.573 3.057 23.852 1.00 84.44 89 ASP A C 1
ATOM 686 O O . ASP A 1 89 ? -8.600 3.242 22.633 1.00 84.44 89 ASP A O 1
ATOM 690 N N . TYR A 1 90 ? -8.391 1.839 24.377 1.00 84.75 90 TYR A N 1
ATOM 691 C CA . TYR A 1 90 ? -8.266 0.630 23.560 1.00 84.75 90 TYR A CA 1
ATOM 692 C C . TYR A 1 90 ? -9.522 0.388 22.717 1.00 84.75 90 TYR A C 1
ATOM 694 O O . TYR A 1 90 ? -9.431 0.174 21.512 1.00 84.75 90 TYR A O 1
ATOM 702 N N . SER A 1 91 ? -10.703 0.466 23.332 1.00 88.38 91 SER A N 1
ATOM 703 C CA . SER A 1 91 ? -11.986 0.230 22.664 1.00 88.38 91 SER A CA 1
ATOM 704 C C . SER A 1 91 ? -12.240 1.227 21.535 1.00 88.38 91 SER A C 1
ATOM 706 O O . SER A 1 91 ? -12.685 0.846 20.451 1.00 88.38 91 SER A O 1
ATOM 708 N N . ALA A 1 92 ? -11.936 2.506 21.771 1.00 84.94 92 ALA A N 1
ATOM 709 C CA . ALA A 1 92 ? -12.036 3.550 20.763 1.00 84.94 92 ALA A CA 1
ATOM 710 C C . ALA A 1 92 ? -11.071 3.282 19.604 1.00 84.94 92 ALA A C 1
ATOM 712 O O . ALA A 1 92 ? -11.489 3.327 18.452 1.00 84.94 92 ALA A O 1
ATOM 713 N N . GLN A 1 93 ? -9.812 2.936 19.885 1.00 76.50 93 GLN A N 1
ATOM 714 C CA . GLN A 1 93 ? -8.826 2.599 18.850 1.00 76.50 93 GLN A CA 1
ATOM 715 C C . GLN A 1 93 ? -9.208 1.342 18.060 1.00 76.50 93 GLN A C 1
ATOM 717 O O . GLN A 1 93 ? -9.059 1.315 16.840 1.00 76.50 93 GLN A O 1
ATOM 722 N N . PHE A 1 94 ? -9.750 0.330 18.739 1.00 80.31 94 PHE A N 1
ATOM 723 C CA . PHE A 1 94 ? -10.218 -0.913 18.134 1.00 80.31 94 PHE A CA 1
ATOM 724 C C . PHE A 1 94 ? -11.358 -0.673 17.133 1.00 80.31 94 PHE A C 1
ATOM 726 O O . PHE A 1 94 ? -11.355 -1.240 16.042 1.00 80.31 94 PHE A O 1
ATOM 733 N N . PHE A 1 95 ? -12.336 0.177 17.464 1.00 80.56 95 PHE A N 1
ATOM 734 C CA . PHE A 1 95 ? -13.424 0.494 16.529 1.00 80.56 95 PHE A CA 1
ATOM 735 C C . PHE A 1 95 ? -13.036 1.533 15.480 1.00 80.56 95 PHE A C 1
ATOM 737 O O . PHE A 1 95 ? -13.509 1.473 14.346 1.00 80.56 95 PHE A O 1
ATOM 744 N N . CYS A 1 96 ? -12.155 2.461 15.834 1.00 73.12 96 CYS A N 1
ATOM 745 C CA . CYS A 1 96 ? -11.647 3.497 14.951 1.00 73.12 96 CYS A CA 1
ATOM 746 C C . CYS A 1 96 ? -10.319 3.078 14.312 1.00 73.12 96 CYS A C 1
ATOM 748 O O . CYS A 1 96 ? -9.420 3.913 14.283 1.00 73.12 96 CYS A O 1
ATOM 750 N N . LEU A 1 97 ? -10.169 1.837 13.813 1.00 60.44 97 LEU A N 1
ATOM 751 C CA . LEU A 1 97 ? -9.010 1.326 13.039 1.00 60.44 97 LEU A CA 1
ATOM 752 C C . LEU A 1 97 ? -8.758 2.147 11.741 1.00 60.44 97 LEU A C 1
ATOM 754 O O . LEU A 1 97 ? -8.738 1.632 10.631 1.00 60.44 97 LEU A O 1
ATOM 758 N N . GLY A 1 98 ? -8.571 3.454 11.887 1.00 56.50 98 GLY A N 1
ATOM 759 C CA . GLY A 1 98 ? -8.876 4.532 10.949 1.00 56.50 98 GLY A CA 1
ATOM 760 C C . GLY A 1 98 ? -8.127 5.817 11.322 1.00 56.50 98 GLY A C 1
ATOM 761 O O . GLY A 1 98 ? -8.606 6.919 11.078 1.00 56.50 98 GLY A O 1
ATOM 762 N N . GLY A 1 99 ? -6.954 5.684 11.952 1.00 61.41 99 GLY A N 1
ATOM 763 C CA . GLY A 1 99 ? -6.015 6.797 12.114 1.00 61.41 99 GLY A CA 1
ATOM 764 C C . GLY A 1 99 ? -5.492 7.300 10.763 1.00 61.41 99 GLY A C 1
ATOM 765 O O . GLY A 1 99 ? -5.698 6.662 9.730 1.00 61.41 99 GLY A O 1
ATOM 766 N N . ARG A 1 100 ? -4.750 8.415 10.766 1.00 72.25 100 ARG A N 1
ATOM 767 C CA . ARG A 1 100 ? -4.223 9.077 9.550 1.00 72.25 100 ARG A CA 1
ATOM 768 C C . ARG A 1 100 ? -3.513 8.122 8.579 1.00 72.25 100 ARG A C 1
ATOM 770 O O . ARG A 1 100 ? -3.576 8.319 7.370 1.00 72.25 100 ARG A O 1
ATOM 777 N N . LEU A 1 101 ? -2.845 7.092 9.099 1.00 82.44 101 LEU A N 1
ATOM 778 C CA . LEU A 1 101 ? -2.101 6.113 8.302 1.00 82.44 101 LEU A CA 1
ATOM 779 C C . LEU A 1 101 ? -2.864 4.818 8.003 1.00 82.44 101 LEU A C 1
ATOM 781 O O . LEU A 1 101 ? -2.328 3.964 7.307 1.00 82.44 101 LEU A O 1
ATOM 785 N N . ALA A 1 102 ? -4.081 4.633 8.517 1.00 80.88 102 ALA A N 1
ATOM 786 C CA . ALA A 1 102 ? -4.768 3.344 8.453 1.00 80.88 102 ALA A CA 1
ATOM 787 C C . ALA A 1 102 ? -4.918 2.842 7.011 1.00 80.88 102 ALA A C 1
ATOM 789 O O . ALA A 1 102 ? -4.428 1.762 6.701 1.00 80.88 102 ALA A O 1
ATOM 790 N N . ASN A 1 103 ? -5.479 3.659 6.114 1.00 84.81 103 ASN A N 1
ATOM 791 C CA . ASN A 1 103 ? -5.700 3.257 4.722 1.00 84.81 103 ASN A CA 1
ATOM 792 C C . ASN A 1 103 ? -4.391 2.865 4.026 1.00 84.81 103 ASN A C 1
ATOM 794 O O . ASN A 1 103 ? -4.294 1.794 3.447 1.00 84.81 103 ASN A O 1
ATOM 798 N N . THR A 1 104 ? -3.355 3.702 4.121 1.00 92.12 104 THR A N 1
ATOM 799 C CA . THR A 1 104 ? -2.070 3.418 3.462 1.00 92.12 104 THR A CA 1
ATOM 800 C C . THR A 1 104 ? -1.374 2.187 4.045 1.00 92.12 104 THR A C 1
ATOM 802 O O . THR A 1 104 ? -0.781 1.414 3.303 1.00 92.12 104 THR A O 1
ATOM 805 N N . ILE A 1 105 ? -1.487 1.947 5.352 1.00 91.12 105 ILE A N 1
ATOM 806 C CA . ILE A 1 105 ? -0.919 0.754 5.981 1.00 91.12 105 ILE A CA 1
ATOM 807 C C . ILE A 1 105 ? -1.671 -0.500 5.549 1.00 91.12 105 ILE A C 1
ATOM 809 O O . ILE A 1 105 ? -1.045 -1.540 5.351 1.00 91.12 105 ILE A O 1
ATOM 813 N N . GLU A 1 106 ? -2.986 -0.410 5.362 1.00 88.50 106 GLU A N 1
ATOM 814 C CA . GLU A 1 106 ? -3.760 -1.532 4.844 1.00 88.50 106 GLU A CA 1
ATOM 815 C C . GLU A 1 106 ? -3.429 -1.867 3.399 1.00 88.50 106 GLU A C 1
ATOM 817 O O . GLU A 1 106 ? -3.213 -3.042 3.096 1.00 88.50 106 GLU A O 1
ATOM 822 N N . GLU A 1 107 ? -3.268 -0.856 2.546 1.00 93.94 107 GLU A N 1
ATOM 823 C CA . GLU A 1 107 ? -2.758 -1.061 1.189 1.00 93.94 107 GLU A CA 1
ATOM 824 C C . GLU A 1 107 ? -1.349 -1.662 1.204 1.00 93.94 107 GLU A C 1
ATOM 826 O O . GLU A 1 107 ? -1.043 -2.583 0.449 1.00 93.94 107 GLU A O 1
ATOM 831 N N . CYS A 1 108 ? -0.485 -1.195 2.111 1.00 96.19 108 CYS A N 1
ATOM 832 C CA . CYS A 1 108 ? 0.854 -1.749 2.284 1.00 96.19 108 CYS A CA 1
ATOM 833 C C . CYS A 1 108 ? 0.793 -3.228 2.673 1.00 96.19 108 CYS A C 1
ATOM 835 O O . CYS A 1 108 ? 1.434 -4.061 2.037 1.00 96.19 108 CYS A O 1
ATOM 837 N N . ARG A 1 109 ? -0.030 -3.584 3.662 1.00 95.12 109 ARG A N 1
ATOM 838 C CA . ARG A 1 109 ? -0.204 -4.968 4.116 1.00 95.12 109 ARG A CA 1
ATOM 839 C C . ARG A 1 109 ? -0.757 -5.870 3.009 1.00 95.12 109 ARG A C 1
ATOM 841 O O . ARG A 1 109 ? -0.270 -6.988 2.854 1.00 95.12 109 ARG A O 1
ATOM 848 N N . ALA A 1 110 ? -1.758 -5.406 2.260 1.00 93.25 110 ALA A N 1
ATOM 849 C CA . ALA A 1 110 ? -2.350 -6.157 1.154 1.00 93.25 110 ALA A CA 1
ATOM 850 C C . ALA A 1 110 ? -1.326 -6.415 0.037 1.00 93.25 110 ALA A C 1
ATOM 852 O O . ALA A 1 110 ? -1.124 -7.564 -0.359 1.00 93.25 110 ALA A O 1
ATOM 853 N N . ASN A 1 111 ? -0.605 -5.373 -0.386 1.00 97.19 111 ASN A N 1
ATOM 854 C CA . ASN A 1 111 ? 0.459 -5.485 -1.383 1.00 97.19 111 ASN A CA 1
ATOM 855 C C . ASN A 1 111 ? 1.591 -6.407 -0.913 1.00 97.19 111 ASN A C 1
ATOM 857 O O . ASN A 1 111 ? 2.015 -7.290 -1.652 1.00 97.19 111 ASN A O 1
ATOM 861 N N . LEU A 1 112 ? 2.045 -6.272 0.336 1.00 97.88 112 LEU A N 1
ATOM 862 C CA . LEU A 1 112 ? 3.069 -7.147 0.911 1.00 97.88 112 LEU A CA 1
ATOM 863 C C . LEU A 1 112 ? 2.650 -8.618 0.912 1.00 97.88 112 LEU A C 1
ATOM 865 O O . LEU A 1 112 ? 3.479 -9.471 0.612 1.00 97.88 112 LEU A O 1
ATOM 869 N N . ALA A 1 113 ? 1.389 -8.924 1.231 1.00 95.69 113 ALA A N 1
ATOM 870 C CA . ALA A 1 113 ? 0.880 -10.291 1.176 1.00 95.69 113 ALA A CA 1
ATOM 871 C C . ALA A 1 113 ? 0.912 -10.846 -0.257 1.00 95.69 113 ALA A C 1
ATOM 873 O O . ALA A 1 113 ? 1.396 -11.959 -0.462 1.00 95.69 113 ALA A O 1
ATOM 874 N N . ALA A 1 114 ? 0.476 -10.056 -1.245 1.00 95.38 114 ALA A N 1
ATOM 875 C CA . ALA A 1 114 ? 0.545 -10.436 -2.655 1.00 95.38 114 ALA A CA 1
ATOM 876 C C . ALA A 1 114 ? 1.996 -10.682 -3.106 1.00 95.38 114 ALA A C 1
ATOM 878 O O . ALA A 1 114 ? 2.304 -11.734 -3.660 1.00 95.38 114 ALA A O 1
ATOM 879 N N . TYR A 1 115 ? 2.911 -9.760 -2.797 1.00 98.00 115 TYR A N 1
ATOM 880 C CA . TYR A 1 115 ? 4.323 -9.872 -3.170 1.00 98.00 115 TYR A CA 1
ATOM 881 C C . TYR A 1 115 ? 5.044 -11.016 -2.453 1.00 98.00 115 TYR A C 1
ATOM 883 O O . TYR A 1 115 ? 5.901 -11.669 -3.041 1.00 98.00 115 TYR A O 1
ATOM 891 N N . PHE A 1 116 ? 4.696 -11.294 -1.195 1.00 97.56 116 PHE A N 1
ATOM 892 C CA . PHE A 1 116 ? 5.275 -12.402 -0.436 1.00 97.56 116 PHE A CA 1
ATOM 893 C C . PHE A 1 116 ? 4.854 -13.774 -0.981 1.00 97.56 116 PHE A C 1
ATOM 895 O O . PHE A 1 116 ? 5.626 -14.728 -0.894 1.00 97.56 116 PHE A O 1
ATOM 902 N N . LEU A 1 117 ? 3.642 -13.869 -1.538 1.00 95.75 117 LEU A N 1
ATOM 903 C CA . LEU A 1 117 ? 3.106 -15.084 -2.156 1.00 95.75 117 LEU A CA 1
ATOM 904 C C . LEU A 1 117 ? 3.462 -15.219 -3.643 1.00 95.75 117 LEU A C 1
ATOM 906 O O . LEU A 1 117 ? 3.211 -16.274 -4.223 1.00 95.75 117 LEU A O 1
ATOM 910 N N . ALA A 1 118 ? 4.058 -14.193 -4.256 1.00 94.44 118 ALA A N 1
ATOM 911 C CA . ALA A 1 118 ? 4.328 -14.146 -5.693 1.00 94.44 118 ALA A CA 1
ATOM 912 C C . ALA A 1 118 ? 5.321 -15.213 -6.189 1.00 94.44 118 ALA A C 1
ATOM 914 O O . ALA A 1 118 ? 5.404 -15.440 -7.390 1.00 94.44 118 ALA A O 1
ATOM 915 N N . ASP A 1 119 ? 6.071 -15.872 -5.301 1.00 95.00 119 ASP A N 1
ATOM 916 C CA . ASP A 1 119 ? 6.963 -16.990 -5.637 1.00 95.00 119 ASP A CA 1
ATOM 917 C C . ASP A 1 119 ? 6.355 -18.376 -5.354 1.00 95.00 119 ASP A C 1
ATOM 919 O O . ASP A 1 119 ? 7.030 -19.394 -5.547 1.00 95.00 119 ASP A O 1
ATOM 923 N N . ASN A 1 120 ? 5.096 -18.445 -4.904 1.00 95.44 120 ASN A N 1
ATOM 924 C CA . ASN A 1 120 ? 4.402 -19.711 -4.708 1.00 95.44 120 ASN A CA 1
ATOM 925 C C . ASN A 1 120 ? 4.124 -20.362 -6.071 1.00 95.44 120 ASN A C 1
ATOM 927 O O . ASN A 1 120 ? 3.271 -19.916 -6.835 1.00 95.44 120 ASN A O 1
ATOM 931 N N . ARG A 1 121 ? 4.847 -21.444 -6.365 1.00 94.38 121 ARG A N 1
ATOM 932 C CA . ARG A 1 121 ? 4.798 -22.112 -7.670 1.00 94.38 121 ARG A CA 1
ATOM 933 C C . ARG A 1 121 ? 3.451 -22.756 -7.973 1.00 94.38 121 ARG A C 1
ATOM 935 O O . ARG A 1 121 ? 3.044 -22.715 -9.124 1.00 94.38 121 ARG A O 1
ATOM 942 N N . GLU A 1 122 ? 2.764 -23.292 -6.970 1.00 93.88 122 GLU A N 1
ATOM 943 C CA . GLU A 1 122 ? 1.438 -23.897 -7.148 1.00 93.88 122 GLU A CA 1
ATOM 944 C C . GLU A 1 122 ? 0.405 -22.831 -7.535 1.00 93.88 122 GLU A C 1
ATOM 946 O O . GLU A 1 122 ? -0.384 -23.027 -8.458 1.00 93.88 122 GLU A O 1
ATOM 951 N N . LEU A 1 123 ? 0.457 -21.661 -6.885 1.00 91.94 123 LEU A N 1
ATOM 952 C CA . LEU A 1 123 ? -0.384 -20.521 -7.256 1.00 91.94 123 LEU A CA 1
ATOM 953 C C . LEU A 1 123 ? -0.035 -20.008 -8.654 1.00 91.94 123 LEU A C 1
ATOM 955 O O . LEU A 1 123 ? -0.931 -19.780 -9.460 1.00 91.94 123 LEU A O 1
ATOM 959 N N . LEU A 1 124 ? 1.251 -19.844 -8.968 1.00 93.44 124 LEU A N 1
ATOM 960 C CA . LEU A 1 124 ? 1.680 -19.390 -10.292 1.00 93.44 124 LEU A CA 1
ATOM 961 C C . LEU A 1 124 ? 1.232 -20.342 -11.404 1.00 93.44 124 LEU A C 1
ATOM 963 O O . LEU A 1 124 ? 0.763 -19.878 -12.442 1.00 93.44 124 LEU A O 1
ATOM 967 N N . GLU A 1 125 ? 1.313 -21.651 -11.175 1.00 92.62 125 GLU A N 1
ATOM 968 C CA . GLU A 1 125 ? 0.866 -22.661 -12.130 1.00 92.62 125 GLU A CA 1
ATOM 969 C C . GLU A 1 125 ? -0.648 -22.595 -12.358 1.00 92.62 125 GLU A C 1
ATOM 971 O O . GLU A 1 125 ? -1.090 -22.669 -13.505 1.00 92.62 125 GLU A O 1
ATOM 976 N N . LE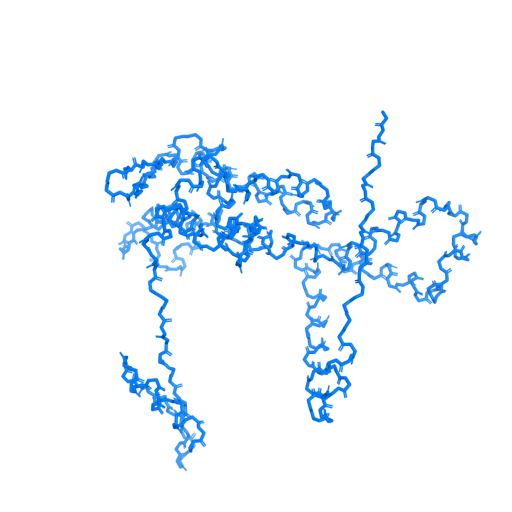U A 1 126 ? -1.436 -22.333 -11.307 1.00 93.38 126 LEU A N 1
ATOM 977 C CA . LEU A 1 126 ? -2.874 -22.065 -11.427 1.00 93.38 126 LEU A CA 1
ATOM 978 C C . LEU A 1 126 ? -3.168 -20.843 -12.319 1.00 93.38 126 LEU A C 1
ATOM 980 O O . LEU A 1 126 ? -4.153 -20.844 -13.055 1.00 93.38 126 LEU A O 1
ATOM 984 N N . PHE A 1 127 ? -2.306 -19.822 -12.289 1.00 91.94 127 PHE A N 1
ATOM 985 C CA . PHE A 1 127 ? -2.383 -18.647 -13.168 1.00 91.94 127 PHE A CA 1
ATOM 986 C C . PHE A 1 127 ? -1.725 -18.853 -14.547 1.00 91.94 127 PHE A C 1
ATOM 988 O O . PHE A 1 127 ? -1.672 -17.916 -15.342 1.00 91.94 127 PHE A O 1
ATOM 995 N N . GLY A 1 128 ? -1.242 -20.060 -14.857 1.00 93.31 128 GLY A N 1
ATOM 996 C CA . GLY A 1 128 ? -0.639 -20.399 -16.149 1.00 93.31 128 GLY A CA 1
ATOM 997 C C . GLY A 1 128 ? 0.850 -20.063 -16.282 1.00 93.31 128 GLY A C 1
ATOM 998 O O . GLY A 1 128 ? 1.399 -20.177 -17.379 1.00 93.31 128 GLY A O 1
ATOM 999 N N . TYR A 1 129 ? 1.525 -19.684 -15.193 1.00 94.75 129 TYR A N 1
ATOM 1000 C CA . TYR A 1 129 ? 2.964 -19.423 -15.174 1.00 94.75 129 TYR A CA 1
ATOM 1001 C C . TYR A 1 129 ? 3.724 -20.637 -14.636 1.00 94.75 129 TYR A C 1
ATOM 1003 O O . TYR A 1 129 ? 3.665 -20.966 -13.454 1.00 94.75 129 TYR A O 1
ATOM 1011 N N . ASN A 1 130 ? 4.498 -21.291 -15.496 1.00 93.81 130 ASN A N 1
ATOM 1012 C CA . ASN A 1 130 ? 5.336 -22.433 -15.137 1.00 93.81 130 ASN A CA 1
ATOM 1013 C C . ASN A 1 130 ? 6.725 -22.315 -15.794 1.00 93.81 130 ASN A C 1
ATOM 1015 O O . ASN A 1 130 ? 7.121 -21.248 -16.266 1.00 93.81 130 ASN A O 1
ATOM 1019 N N . LYS A 1 131 ? 7.524 -23.387 -15.768 1.00 94.19 131 LYS A N 1
ATOM 1020 C CA . LYS A 1 131 ? 8.882 -23.381 -16.351 1.00 94.19 131 LYS A CA 1
ATOM 1021 C C . LYS A 1 131 ? 8.892 -23.331 -17.884 1.00 94.19 131 LYS A C 1
ATOM 1023 O O . LYS A 1 131 ? 9.930 -23.037 -18.465 1.00 94.19 131 LYS A O 1
ATOM 1028 N N . SER A 1 132 ? 7.769 -23.646 -18.522 1.00 95.81 132 SER A N 1
ATOM 1029 C CA . SER A 1 132 ? 7.615 -23.754 -19.975 1.00 95.81 132 SER A CA 1
ATOM 1030 C C . SER A 1 132 ? 6.710 -22.668 -20.568 1.00 95.81 132 SER A C 1
ATOM 1032 O O . SER A 1 132 ? 6.595 -22.585 -21.787 1.00 95.81 132 SER A O 1
ATOM 1034 N N . SER A 1 133 ? 6.062 -21.844 -19.739 1.00 95.50 133 SER A N 1
ATOM 1035 C CA . SER A 1 133 ? 5.230 -20.720 -20.179 1.00 95.50 133 SER A CA 1
ATOM 1036 C C . SER A 1 133 ? 6.079 -19.534 -20.651 1.00 95.50 133 SER A C 1
ATOM 1038 O O . SER A 1 133 ? 7.277 -19.450 -20.386 1.00 95.50 133 SER A O 1
ATOM 1040 N N . THR A 1 134 ? 5.460 -18.578 -21.345 1.00 94.62 134 THR A N 1
ATOM 1041 C CA . THR A 1 134 ? 6.085 -17.291 -21.687 1.00 94.62 134 THR A CA 1
ATOM 1042 C C . THR A 1 134 ? 5.116 -16.161 -21.327 1.00 94.62 134 THR A C 1
ATOM 1044 O O . THR A 1 134 ? 4.090 -16.035 -21.994 1.00 94.62 134 THR A O 1
ATOM 1047 N N . PRO A 1 135 ? 5.402 -15.356 -20.285 1.00 94.75 135 PRO A N 1
ATOM 1048 C CA . PRO A 1 135 ? 6.595 -15.393 -19.424 1.00 94.75 135 PRO A CA 1
ATOM 1049 C C . PRO A 1 135 ? 6.656 -16.642 -18.525 1.00 94.75 135 PRO A C 1
ATOM 1051 O O . PRO A 1 135 ? 5.631 -17.273 -18.256 1.00 94.75 135 PRO A O 1
ATOM 1054 N N . THR A 1 136 ? 7.857 -17.008 -18.062 1.00 97.31 136 THR A N 1
ATOM 1055 C CA . THR A 1 136 ? 8.029 -18.112 -17.101 1.00 97.31 136 THR A CA 1
ATOM 1056 C C . THR A 1 136 ? 7.616 -17.690 -15.689 1.00 97.31 136 THR A C 1
ATOM 1058 O O . THR A 1 136 ? 7.507 -16.501 -15.379 1.00 97.31 136 THR A O 1
ATOM 1061 N N . ALA A 1 137 ? 7.463 -18.657 -14.784 1.00 96.00 137 ALA A N 1
ATOM 1062 C CA . ALA A 1 137 ? 7.270 -18.369 -13.362 1.00 96.00 137 ALA A CA 1
ATOM 1063 C C . ALA A 1 137 ? 8.433 -17.550 -12.748 1.00 96.00 137 ALA A C 1
ATOM 1065 O O . ALA A 1 137 ? 8.199 -16.711 -11.883 1.00 96.00 137 ALA A O 1
ATOM 1066 N N . ASP A 1 138 ? 9.680 -17.753 -13.193 1.00 96.19 138 ASP A N 1
ATOM 1067 C CA . ASP A 1 138 ? 10.834 -16.966 -12.721 1.00 96.19 138 ASP A CA 1
ATOM 1068 C C . ASP A 1 138 ? 10.816 -15.529 -13.247 1.00 96.19 138 ASP A C 1
ATOM 1070 O O . ASP A 1 138 ? 11.205 -14.597 -12.538 1.00 96.19 138 ASP A O 1
ATOM 1074 N N . ASP A 1 139 ? 10.332 -15.336 -14.473 1.00 96.44 139 ASP A N 1
ATOM 1075 C CA . ASP A 1 139 ? 10.138 -14.004 -15.036 1.00 96.44 139 ASP A CA 1
ATOM 1076 C C . ASP A 1 139 ? 9.031 -13.256 -14.309 1.00 96.44 139 ASP A C 1
ATOM 1078 O O . ASP A 1 139 ? 9.230 -12.096 -13.966 1.00 96.44 139 ASP A O 1
ATOM 1082 N N . PHE A 1 140 ? 7.917 -13.918 -13.987 1.00 96.56 140 PHE A N 1
ATOM 1083 C CA . PHE A 1 140 ? 6.855 -13.320 -13.179 1.00 96.56 140 PHE A CA 1
ATOM 1084 C C . PHE A 1 140 ? 7.375 -12.841 -11.815 1.00 96.56 140 PHE A C 1
ATOM 1086 O O . PHE A 1 140 ? 7.119 -11.705 -11.407 1.00 96.56 140 PHE A O 1
ATOM 1093 N N . ILE A 1 141 ? 8.167 -13.673 -11.128 1.00 97.19 141 ILE A N 1
ATOM 1094 C CA . ILE A 1 141 ? 8.787 -13.310 -9.847 1.00 97.19 141 ILE A CA 1
ATOM 1095 C C . ILE A 1 141 ? 9.707 -12.096 -10.026 1.00 97.19 141 ILE A C 1
ATOM 1097 O O . ILE A 1 141 ? 9.626 -11.138 -9.260 1.00 97.19 141 ILE A O 1
ATOM 1101 N N . TYR A 1 142 ? 10.556 -12.087 -11.056 1.00 98.00 142 TYR A N 1
ATOM 1102 C CA . TYR A 1 142 ? 11.406 -10.933 -11.350 1.00 98.00 142 TYR A CA 1
ATOM 1103 C C . TYR A 1 142 ? 10.596 -9.665 -11.642 1.00 98.00 142 TYR A C 1
ATOM 1105 O O . TYR A 1 142 ? 10.882 -8.611 -11.068 1.00 98.00 142 TYR A O 1
ATOM 1113 N N . TYR A 1 143 ? 9.577 -9.766 -12.497 1.00 97.38 143 TYR A N 1
ATOM 1114 C CA . TYR A 1 143 ? 8.703 -8.652 -12.845 1.00 97.38 143 TYR A CA 1
ATOM 1115 C C . TYR A 1 143 ? 7.947 -8.125 -11.635 1.00 97.38 143 TYR A C 1
ATOM 1117 O O . TYR A 1 143 ? 7.759 -6.920 -11.546 1.00 97.38 143 TYR A O 1
ATOM 1125 N N . THR A 1 144 ? 7.608 -8.973 -10.665 1.00 97.94 144 THR A N 1
ATOM 1126 C CA . THR A 1 144 ? 7.008 -8.530 -9.401 1.00 97.94 144 THR A CA 1
ATOM 1127 C C . THR A 1 144 ? 7.935 -7.567 -8.656 1.00 97.94 144 THR A C 1
ATOM 1129 O O . THR A 1 144 ? 7.510 -6.488 -8.257 1.00 97.94 144 THR A O 1
ATOM 1132 N N . TYR A 1 145 ? 9.224 -7.889 -8.510 1.00 98.50 145 TYR A N 1
ATOM 1133 C CA . TYR A 1 145 ? 10.175 -6.993 -7.833 1.00 98.50 145 TYR A CA 1
ATOM 1134 C C . TYR A 1 145 ? 10.506 -5.742 -8.647 1.00 98.50 145 TYR A C 1
ATOM 1136 O O . TYR A 1 145 ? 10.680 -4.665 -8.074 1.00 98.50 145 TYR A O 1
ATOM 1144 N N . LEU A 1 146 ? 10.561 -5.863 -9.975 1.00 98.38 146 LEU A N 1
ATOM 1145 C CA . LEU A 1 146 ? 10.690 -4.703 -10.852 1.00 98.38 146 LEU A CA 1
ATOM 1146 C C . LEU A 1 146 ? 9.477 -3.774 -10.713 1.00 98.38 146 LEU A C 1
ATOM 1148 O O . LEU A 1 146 ? 9.654 -2.568 -10.569 1.00 98.38 146 LEU A O 1
ATOM 1152 N N . PHE A 1 147 ? 8.269 -4.337 -10.684 1.00 97.94 147 PHE A N 1
ATOM 1153 C CA . PHE A 1 147 ? 7.018 -3.613 -10.492 1.00 97.94 147 PHE A CA 1
ATOM 1154 C C . PHE A 1 147 ? 6.993 -2.888 -9.146 1.00 97.94 147 PHE A C 1
ATOM 1156 O O . PHE A 1 147 ? 6.745 -1.689 -9.128 1.00 97.94 147 PHE A O 1
ATOM 1163 N N . ILE A 1 148 ? 7.355 -3.556 -8.041 1.00 98.38 148 ILE A N 1
ATOM 1164 C CA . ILE A 1 148 ? 7.479 -2.919 -6.716 1.00 98.38 148 ILE A CA 1
ATOM 1165 C C . ILE A 1 148 ? 8.375 -1.679 -6.785 1.00 98.38 148 ILE A C 1
ATOM 1167 O O . ILE A 1 148 ? 8.037 -0.628 -6.237 1.00 98.38 148 ILE A O 1
ATOM 1171 N N . ALA A 1 149 ? 9.524 -1.798 -7.453 1.00 98.25 149 ALA A N 1
ATOM 1172 C CA . ALA A 1 149 ? 10.479 -0.707 -7.536 1.00 98.25 149 ALA A CA 1
ATOM 1173 C C . ALA A 1 149 ? 9.985 0.448 -8.414 1.00 98.25 149 ALA A C 1
ATOM 1175 O O . ALA A 1 149 ? 10.089 1.606 -8.012 1.00 98.25 149 ALA A O 1
ATOM 1176 N N . VAL A 1 150 ? 9.422 0.141 -9.584 1.00 96.69 150 VAL A N 1
ATOM 1177 C CA . VAL A 1 150 ? 8.859 1.138 -10.503 1.00 96.69 150 VAL A CA 1
ATOM 1178 C C . VAL A 1 150 ? 7.694 1.872 -9.844 1.00 96.69 150 VAL A C 1
ATOM 1180 O O . VAL A 1 150 ? 7.719 3.096 -9.769 1.00 96.69 150 VAL A O 1
ATOM 1183 N N . GLU A 1 151 ? 6.726 1.147 -9.288 1.00 96.31 151 GLU A N 1
ATOM 1184 C CA . GLU A 1 151 ? 5.552 1.727 -8.631 1.00 96.31 151 GLU A CA 1
ATOM 1185 C C . GLU A 1 151 ? 5.915 2.550 -7.398 1.00 96.31 151 GLU A C 1
ATOM 1187 O O . GLU A 1 151 ? 5.308 3.591 -7.148 1.00 96.31 151 GLU A O 1
ATOM 1192 N N . GLY A 1 152 ? 6.921 2.119 -6.632 1.00 97.62 152 GLY A N 1
ATOM 1193 C CA . GLY A 1 152 ? 7.421 2.890 -5.501 1.00 97.62 152 GLY A CA 1
ATOM 1194 C C . GLY A 1 152 ? 8.019 4.230 -5.931 1.00 97.62 152 GLY A C 1
ATOM 1195 O O . GLY A 1 152 ? 7.748 5.248 -5.297 1.00 97.62 152 GLY A O 1
ATOM 1196 N N . VAL A 1 153 ? 8.786 4.253 -7.026 1.00 96.94 153 VAL A N 1
ATOM 1197 C CA . VAL A 1 153 ? 9.353 5.489 -7.587 1.00 96.94 153 VAL A CA 1
ATOM 1198 C C . VAL A 1 153 ? 8.263 6.367 -8.199 1.00 96.94 153 VAL A C 1
ATOM 1200 O O . VAL A 1 153 ? 8.181 7.545 -7.862 1.00 96.94 153 VAL A O 1
ATOM 1203 N N . LEU A 1 154 ? 7.402 5.812 -9.056 1.00 94.31 154 LEU A N 1
ATOM 1204 C CA . LEU A 1 154 ? 6.309 6.557 -9.689 1.00 94.31 154 LEU A CA 1
ATOM 1205 C C . LEU A 1 154 ? 5.313 7.091 -8.657 1.00 94.31 154 LEU A C 1
ATOM 1207 O O . LEU A 1 154 ? 4.782 8.186 -8.821 1.00 94.31 154 LEU A O 1
ATOM 1211 N N . GLY A 1 155 ? 5.119 6.380 -7.542 1.00 94.44 155 GLY A N 1
ATOM 1212 C CA . GLY A 1 155 ? 4.281 6.820 -6.433 1.00 94.44 155 GLY A CA 1
ATOM 1213 C C . GLY A 1 155 ? 4.654 8.196 -5.883 1.00 94.44 155 GLY A C 1
ATOM 1214 O O . GLY A 1 155 ? 3.762 8.927 -5.451 1.00 94.44 155 GLY A O 1
ATOM 1215 N N . LEU A 1 156 ? 5.926 8.602 -5.982 1.00 95.75 156 LEU A N 1
ATOM 1216 C CA . LEU A 1 156 ? 6.396 9.922 -5.555 1.00 95.75 156 LEU A CA 1
ATOM 1217 C C . LEU A 1 156 ? 5.658 11.080 -6.244 1.00 95.75 156 LEU A C 1
ATOM 1219 O O . LEU A 1 156 ? 5.556 12.153 -5.651 1.00 95.75 156 LEU A O 1
ATOM 1223 N N . GLN A 1 157 ? 5.083 10.883 -7.437 1.00 93.06 157 GLN A N 1
ATOM 1224 C CA . GLN A 1 157 ? 4.293 11.923 -8.113 1.00 93.06 157 GLN A CA 1
ATOM 1225 C C . GLN A 1 157 ? 3.065 12.379 -7.307 1.00 93.06 157 GLN A C 1
ATOM 1227 O O . GLN A 1 157 ? 2.563 13.476 -7.521 1.00 93.06 157 GLN A O 1
ATOM 1232 N N . PHE A 1 158 ? 2.600 11.554 -6.364 1.00 92.69 158 PHE A N 1
ATOM 1233 C CA . PHE A 1 158 ? 1.458 11.844 -5.493 1.00 92.69 158 PHE A CA 1
ATOM 1234 C C . PHE A 1 158 ? 1.863 12.425 -4.131 1.00 92.69 158 PHE A C 1
ATOM 1236 O O . PHE A 1 158 ? 1.012 12.545 -3.247 1.00 92.69 158 PHE A O 1
ATOM 1243 N N . TYR A 1 159 ? 3.144 12.744 -3.927 1.00 94.88 159 TYR A N 1
ATOM 1244 C CA . TYR A 1 159 ? 3.611 13.425 -2.725 1.00 94.88 159 TYR A CA 1
ATOM 1245 C C . TYR A 1 159 ? 3.651 14.942 -2.933 1.00 94.88 159 TYR A C 1
ATOM 1247 O O . TYR A 1 159 ? 4.377 15.456 -3.792 1.00 94.88 159 TYR A O 1
ATOM 1255 N N . GLU A 1 160 ? 2.907 15.664 -2.101 1.00 92.38 160 GLU A N 1
ATOM 1256 C CA . GLU A 1 160 ? 2.902 17.120 -2.056 1.00 92.38 160 GLU A CA 1
ATOM 1257 C C . GLU A 1 160 ? 3.951 17.616 -1.063 1.00 92.38 160 GLU A C 1
ATOM 1259 O O . GLU A 1 160 ? 3.829 17.431 0.151 1.00 92.38 160 GLU A O 1
ATOM 1264 N N . LYS A 1 161 ? 4.990 18.272 -1.588 1.00 90.06 161 LYS A N 1
ATOM 1265 C CA . LYS A 1 161 ? 6.135 18.725 -0.792 1.00 90.06 161 LYS A CA 1
ATOM 1266 C C . LYS A 1 161 ? 5.754 19.765 0.258 1.00 90.06 161 LYS A C 1
ATOM 1268 O O . LYS A 1 161 ? 6.149 19.615 1.410 1.00 90.06 161 LYS A O 1
ATOM 1273 N N . ASP A 1 162 ? 5.002 20.790 -0.134 1.00 88.06 162 ASP A N 1
ATOM 1274 C CA . ASP A 1 162 ? 4.706 21.935 0.736 1.00 88.06 162 ASP A CA 1
ATOM 1275 C C . ASP A 1 162 ? 3.806 21.536 1.911 1.00 88.06 162 ASP A C 1
ATOM 1277 O O . ASP A 1 162 ? 4.021 21.972 3.038 1.00 88.06 162 ASP A O 1
ATOM 1281 N N . GLY A 1 163 ? 2.841 20.643 1.665 1.00 84.88 163 GLY A N 1
ATOM 1282 C CA . GLY A 1 163 ? 1.976 20.076 2.701 1.00 84.88 163 GLY A CA 1
ATOM 1283 C C . GLY A 1 163 ? 2.570 18.871 3.436 1.00 84.88 163 GLY A C 1
ATOM 1284 O O . GLY A 1 163 ? 1.927 18.359 4.349 1.00 84.88 163 GLY A O 1
ATOM 1285 N N . GLN A 1 164 ? 3.749 18.388 3.021 1.00 89.06 164 GLN A N 1
ATOM 1286 C CA . GLN A 1 164 ? 4.367 17.135 3.479 1.00 89.06 164 GLN A CA 1
ATOM 1287 C C . GLN A 1 164 ? 3.365 15.973 3.555 1.00 89.06 164 GLN A C 1
ATOM 1289 O O . GLN A 1 164 ? 3.295 15.226 4.535 1.00 89.06 164 GLN A O 1
ATOM 1294 N N . SER A 1 165 ? 2.537 15.857 2.518 1.00 89.56 165 SER A N 1
ATOM 1295 C CA . SER A 1 165 ? 1.367 14.989 2.528 1.00 89.56 165 SER A CA 1
ATOM 1296 C C . SER A 1 165 ? 1.299 14.115 1.283 1.00 89.56 165 SER A C 1
ATOM 1298 O O . SER A 1 165 ? 1.864 14.422 0.235 1.00 89.56 165 SER A O 1
ATOM 1300 N N . TRP A 1 166 ? 0.622 12.980 1.416 1.00 93.25 166 TRP A N 1
ATOM 1301 C CA . TRP A 1 166 ? 0.413 12.037 0.327 1.00 93.25 166 TRP A CA 1
ATOM 1302 C C . TRP A 1 166 ? -1.028 12.126 -0.160 1.00 93.25 166 TRP A C 1
ATOM 1304 O O . TRP A 1 166 ? -1.950 11.922 0.629 1.00 93.25 166 TRP A O 1
ATOM 1314 N N . GLY A 1 167 ? -1.213 12.341 -1.462 1.00 87.19 167 GLY A N 1
ATOM 1315 C CA . GLY A 1 167 ? -2.534 12.421 -2.086 1.00 87.19 167 GLY A CA 1
ATOM 1316 C C . GLY A 1 167 ? -3.213 11.066 -2.320 1.00 87.19 167 GLY A C 1
ATOM 1317 O O . GLY A 1 167 ? -4.423 11.022 -2.523 1.00 87.19 167 GLY A O 1
ATOM 1318 N N . GLN A 1 168 ? -2.472 9.946 -2.294 1.00 88.25 168 GLN A N 1
ATOM 1319 C CA . GLN A 1 168 ? -3.017 8.615 -2.604 1.00 88.25 168 GLN A CA 1
ATOM 1320 C C . GLN A 1 168 ? -2.418 7.522 -1.679 1.00 88.25 168 GLN A C 1
ATOM 1322 O O . GLN A 1 168 ? -1.192 7.363 -1.625 1.00 88.25 168 GLN A O 1
ATOM 1327 N N . PRO A 1 169 ? -3.247 6.750 -0.939 1.00 90.25 169 PRO A N 1
ATOM 1328 C CA . PRO A 1 169 ? -2.770 5.816 0.092 1.00 90.25 169 PRO A CA 1
ATOM 1329 C C . PRO A 1 169 ? -2.005 4.592 -0.441 1.00 90.25 169 PRO A C 1
ATOM 1331 O O . PRO A 1 169 ? -1.045 4.159 0.199 1.00 90.25 169 PRO A O 1
ATOM 1334 N N . HIS A 1 170 ? -2.380 4.066 -1.607 1.00 94.31 170 HIS A N 1
ATOM 1335 C CA . HIS A 1 170 ? -1.702 2.964 -2.299 1.00 94.31 170 HIS A CA 1
ATOM 1336 C C . HIS A 1 170 ? -0.322 3.394 -2.805 1.00 94.31 170 HIS A C 1
ATOM 1338 O O . HIS A 1 170 ? 0.637 2.639 -2.712 1.00 94.31 170 HIS A O 1
ATOM 1344 N N . ARG A 1 171 ? -0.188 4.627 -3.303 1.00 95.69 171 ARG A N 1
ATOM 1345 C CA . ARG A 1 171 ? 1.081 5.169 -3.813 1.00 95.69 171 ARG A CA 1
ATOM 1346 C C . ARG A 1 171 ? 2.058 5.450 -2.676 1.00 95.69 171 ARG A C 1
ATOM 1348 O O . ARG A 1 171 ? 3.228 5.088 -2.773 1.00 95.69 171 ARG A O 1
ATOM 1355 N N . ARG A 1 172 ? 1.552 5.961 -1.547 1.00 97.50 172 ARG A N 1
ATOM 1356 C CA . ARG A 1 172 ? 2.313 6.033 -0.291 1.00 97.50 172 ARG A CA 1
ATOM 1357 C C . ARG A 1 172 ? 2.789 4.653 0.168 1.00 97.50 172 ARG A C 1
ATOM 1359 O O . ARG A 1 172 ? 3.936 4.512 0.583 1.00 97.50 172 ARG A O 1
ATOM 1366 N N . ALA A 1 173 ? 1.928 3.640 0.065 1.00 97.94 173 ALA A N 1
ATOM 1367 C CA . ALA A 1 173 ? 2.268 2.262 0.405 1.00 97.94 173 ALA A CA 1
ATOM 1368 C C . ALA A 1 173 ? 3.332 1.667 -0.522 1.00 97.94 173 ALA A C 1
ATOM 1370 O O . ALA A 1 173 ? 4.293 1.076 -0.036 1.00 97.94 173 ALA A O 1
ATOM 1371 N N . ALA A 1 174 ? 3.203 1.863 -1.835 1.00 98.25 174 ALA A N 1
ATOM 1372 C CA . ALA A 1 174 ? 4.182 1.410 -2.817 1.00 98.25 174 ALA A CA 1
ATOM 1373 C C . ALA A 1 174 ? 5.571 1.998 -2.529 1.00 98.25 174 ALA A C 1
ATOM 1375 O O . ALA A 1 174 ? 6.556 1.259 -2.468 1.00 98.25 174 ALA A O 1
ATOM 1376 N N . PHE A 1 175 ? 5.646 3.306 -2.256 1.00 98.56 175 PHE A N 1
ATOM 1377 C CA . PHE A 1 175 ? 6.903 3.948 -1.875 1.00 98.56 175 PHE A CA 1
ATOM 1378 C C . PHE A 1 175 ? 7.455 3.407 -0.549 1.00 98.56 175 PHE A C 1
ATOM 1380 O O . PHE A 1 175 ? 8.648 3.122 -0.461 1.00 98.56 175 PHE A O 1
ATOM 1387 N N . ALA A 1 176 ? 6.602 3.187 0.458 1.00 98.44 176 ALA A N 1
ATOM 1388 C CA . ALA A 1 176 ? 7.025 2.618 1.736 1.00 98.44 176 ALA A CA 1
ATOM 1389 C C . ALA A 1 176 ? 7.610 1.202 1.598 1.00 98.44 176 ALA A C 1
ATOM 1391 O O . ALA A 1 176 ? 8.620 0.889 2.231 1.00 98.44 176 ALA A O 1
ATOM 1392 N N . ILE A 1 177 ? 7.022 0.360 0.741 1.00 98.69 177 ILE A N 1
ATOM 1393 C CA . ILE A 1 177 ? 7.534 -0.986 0.445 1.00 98.69 177 ILE A CA 1
ATOM 1394 C C . ILE A 1 177 ? 8.890 -0.900 -0.266 1.00 98.69 177 ILE A C 1
ATOM 1396 O O . ILE A 1 177 ? 9.828 -1.588 0.139 1.00 98.69 177 ILE A O 1
ATOM 1400 N N . LEU A 1 178 ? 9.022 -0.038 -1.282 1.00 98.69 178 LEU A N 1
ATOM 1401 C CA . LEU A 1 178 ? 10.302 0.192 -1.958 1.00 98.69 178 LEU A CA 1
ATOM 1402 C C . LEU A 1 178 ? 11.375 0.660 -0.965 1.00 98.69 178 LEU A C 1
ATOM 1404 O O . LEU A 1 178 ? 12.458 0.077 -0.918 1.00 98.69 178 LEU A O 1
ATOM 1408 N N . LYS A 1 179 ? 11.082 1.685 -0.155 1.00 98.44 179 LYS A N 1
ATOM 1409 C CA . LYS A 1 179 ? 12.033 2.230 0.824 1.00 98.44 179 LYS A CA 1
ATOM 1410 C C . LYS A 1 179 ? 12.442 1.169 1.844 1.00 98.44 179 LYS A C 1
ATOM 1412 O O . LYS A 1 179 ? 13.622 1.067 2.160 1.00 98.44 179 LYS A O 1
ATOM 1417 N N . HIS A 1 180 ? 11.511 0.328 2.300 1.00 98.44 180 HIS A N 1
ATOM 1418 C CA . HIS A 1 180 ? 11.833 -0.807 3.170 1.00 98.44 180 HIS A CA 1
ATOM 1419 C C . HIS A 1 180 ? 12.795 -1.797 2.500 1.00 98.44 180 HIS A C 1
ATOM 1421 O O . HIS A 1 180 ? 13.813 -2.136 3.095 1.00 98.44 180 HIS A O 1
ATOM 1427 N N . LEU A 1 181 ? 12.539 -2.208 1.253 1.00 98.62 181 LEU A N 1
ATOM 1428 C CA . LEU A 1 181 ? 13.437 -3.115 0.525 1.00 98.62 181 LEU A CA 1
ATOM 1429 C C . LEU A 1 181 ? 14.831 -2.511 0.303 1.00 98.62 181 LEU A C 1
ATOM 1431 O O . LEU A 1 181 ? 15.822 -3.217 0.464 1.00 98.62 181 LEU A O 1
ATOM 1435 N N . LEU A 1 182 ? 14.923 -1.218 -0.019 1.00 98.12 182 LEU A N 1
ATOM 1436 C CA . LEU A 1 182 ? 16.207 -0.522 -0.171 1.00 98.12 182 LEU A CA 1
ATOM 1437 C C . LEU A 1 182 ? 17.029 -0.521 1.129 1.00 98.12 182 LEU A C 1
ATOM 1439 O O . LEU A 1 182 ? 18.253 -0.599 1.075 1.00 98.12 182 LEU A O 1
ATOM 1443 N N . LEU A 1 183 ? 16.364 -0.426 2.284 1.00 97.19 183 LEU A N 1
ATOM 1444 C CA . LEU A 1 183 ? 17.015 -0.368 3.596 1.00 97.19 183 LEU A CA 1
ATOM 1445 C C . LEU A 1 183 ? 17.360 -1.753 4.165 1.00 97.19 183 LEU A C 1
ATOM 1447 O O . LEU A 1 183 ? 18.368 -1.900 4.849 1.00 97.19 183 LEU A O 1
ATOM 1451 N N . ASP A 1 184 ? 16.519 -2.756 3.917 1.00 98.00 184 ASP A N 1
ATOM 1452 C CA . ASP A 1 184 ? 16.551 -4.048 4.617 1.00 98.00 184 ASP A CA 1
ATOM 1453 C C . ASP A 1 184 ? 16.999 -5.224 3.721 1.00 98.00 184 ASP A C 1
ATOM 1455 O O . ASP A 1 184 ? 17.375 -6.281 4.232 1.00 98.00 184 ASP A O 1
ATOM 1459 N N . ALA A 1 185 ? 17.005 -5.058 2.391 1.00 97.25 185 ALA A N 1
ATOM 1460 C CA . ALA A 1 185 ? 17.451 -6.064 1.424 1.00 97.25 185 ALA A CA 1
ATOM 1461 C C . ALA A 1 185 ? 18.640 -5.555 0.590 1.00 97.25 185 ALA A C 1
ATOM 1463 O O . ALA A 1 185 ? 18.503 -5.185 -0.578 1.00 97.25 185 ALA A O 1
ATOM 1464 N N . ALA A 1 186 ? 19.829 -5.573 1.199 1.00 95.31 186 ALA A N 1
ATOM 1465 C CA . ALA A 1 186 ? 21.071 -5.134 0.563 1.00 95.31 186 ALA A CA 1
ATOM 1466 C C . ALA A 1 186 ? 21.300 -5.791 -0.814 1.00 95.31 186 ALA A C 1
ATOM 1468 O O . ALA A 1 186 ? 21.099 -6.998 -0.991 1.00 95.31 186 ALA A O 1
ATOM 1469 N N . ASP A 1 187 ? 21.732 -4.973 -1.776 1.00 95.94 187 ASP A N 1
ATOM 1470 C CA . ASP A 1 187 ? 22.014 -5.328 -3.174 1.00 95.94 187 ASP A CA 1
ATOM 1471 C C . ASP A 1 187 ? 20.840 -5.927 -3.967 1.00 95.94 187 ASP A C 1
ATOM 1473 O O . ASP A 1 187 ? 21.049 -6.435 -5.070 1.00 95.94 187 ASP A O 1
ATOM 1477 N N . LEU A 1 188 ? 19.609 -5.897 -3.439 1.00 98.44 188 LEU A N 1
ATOM 1478 C CA . LEU A 1 188 ? 18.429 -6.363 -4.170 1.00 98.44 188 LEU A CA 1
ATOM 1479 C C . LEU A 1 188 ? 17.994 -5.359 -5.239 1.00 98.44 188 LEU A C 1
ATOM 1481 O O . LEU A 1 188 ? 17.750 -5.750 -6.380 1.00 98.44 188 LEU A O 1
ATOM 1485 N N . ILE A 1 189 ? 17.858 -4.089 -4.851 1.00 98.50 189 ILE A N 1
ATOM 1486 C CA . ILE A 1 189 ? 17.379 -2.998 -5.702 1.00 98.50 189 ILE A CA 1
ATOM 1487 C C . ILE A 1 189 ? 18.442 -1.907 -5.717 1.00 98.50 189 ILE A C 1
ATOM 1489 O O . ILE A 1 189 ? 18.888 -1.447 -4.667 1.00 98.50 189 ILE A O 1
ATOM 1493 N N . THR A 1 190 ? 18.820 -1.457 -6.908 1.00 97.56 190 THR A N 1
ATOM 1494 C CA . THR A 1 190 ? 19.688 -0.291 -7.087 1.00 97.56 190 THR A CA 1
ATOM 1495 C C . THR A 1 190 ? 19.010 0.696 -8.020 1.00 97.56 190 THR A C 1
ATOM 1497 O O . THR A 1 190 ? 18.515 0.317 -9.079 1.00 97.56 190 THR A O 1
ATOM 1500 N N . ILE A 1 191 ? 18.974 1.969 -7.626 1.00 97.19 191 ILE A N 1
ATOM 1501 C CA . ILE A 1 191 ? 18.361 3.040 -8.412 1.00 97.19 191 ILE A CA 1
ATOM 1502 C C . ILE A 1 191 ? 19.439 4.074 -8.723 1.00 97.19 191 ILE A C 1
ATOM 1504 O O . ILE A 1 191 ? 19.908 4.794 -7.842 1.00 97.19 191 ILE A O 1
ATOM 1508 N N . HIS A 1 192 ? 19.844 4.134 -9.989 1.00 94.38 192 HIS A N 1
ATOM 1509 C CA . HIS A 1 192 ? 20.822 5.096 -10.480 1.00 94.38 192 HIS A CA 1
ATOM 1510 C C . HIS A 1 192 ? 20.110 6.341 -11.000 1.00 94.38 192 HIS A C 1
ATOM 1512 O O . HIS A 1 192 ? 19.265 6.253 -11.891 1.00 94.38 192 HIS A O 1
ATOM 1518 N N . ARG A 1 193 ? 20.481 7.507 -10.470 1.00 93.50 193 ARG A N 1
ATOM 1519 C CA . ARG A 1 193 ? 19.998 8.806 -10.950 1.00 93.50 193 ARG A CA 1
ATOM 1520 C C . ARG A 1 193 ? 20.942 9.384 -12.000 1.00 93.50 193 ARG A C 1
ATOM 1522 O O . ARG A 1 193 ? 22.153 9.411 -11.787 1.00 93.50 193 ARG A O 1
ATOM 1529 N N . ASN A 1 194 ? 20.385 9.900 -13.090 1.00 90.88 194 ASN A N 1
ATOM 1530 C CA . ASN A 1 194 ? 21.089 10.749 -14.042 1.00 90.88 194 ASN A CA 1
ATOM 1531 C C . ASN A 1 194 ? 20.466 12.149 -14.003 1.00 90.88 194 ASN A C 1
ATOM 1533 O O . ASN A 1 194 ? 19.370 12.363 -14.515 1.00 90.88 194 ASN A O 1
ATOM 1537 N N . LEU A 1 195 ? 21.167 13.100 -13.380 1.00 84.94 195 LEU A N 1
ATOM 1538 C CA . LEU A 1 195 ? 20.679 14.473 -13.219 1.00 84.94 195 LEU A CA 1
ATOM 1539 C C . LEU A 1 195 ? 20.678 15.261 -14.536 1.00 84.94 195 LEU A C 1
ATOM 1541 O O . LEU A 1 195 ? 19.831 16.132 -14.712 1.00 84.94 195 LEU A O 1
ATOM 1545 N N . ALA A 1 196 ? 21.594 14.949 -15.459 1.00 88.19 196 ALA A N 1
ATOM 1546 C CA . ALA A 1 196 ? 21.682 15.627 -16.750 1.00 88.19 196 ALA A CA 1
ATOM 1547 C C . ALA A 1 196 ? 20.509 15.239 -17.659 1.00 88.19 196 ALA A C 1
ATOM 1549 O O . ALA A 1 196 ? 19.864 16.102 -18.247 1.00 88.19 196 ALA A O 1
ATOM 1550 N N . GLU A 1 197 ? 20.199 13.943 -17.720 1.00 88.62 197 GLU A N 1
ATOM 1551 C CA . GLU A 1 197 ? 19.071 13.418 -18.502 1.00 88.62 197 GLU A CA 1
ATOM 1552 C C . GLU A 1 197 ? 17.736 13.502 -17.751 1.00 88.62 197 GLU A C 1
ATOM 1554 O O . GLU A 1 197 ? 16.693 13.265 -18.349 1.00 88.62 197 GLU A O 1
ATOM 1559 N N . LYS A 1 198 ? 17.756 13.817 -16.448 1.00 90.50 198 LYS A N 1
ATOM 1560 C CA . LYS A 1 198 ? 16.599 13.722 -15.545 1.00 90.50 198 LYS A CA 1
ATOM 1561 C C . LYS A 1 198 ? 15.926 12.348 -15.635 1.00 90.50 198 LYS A C 1
ATOM 1563 O O . LYS A 1 198 ? 14.717 12.250 -15.808 1.00 90.50 198 LYS A O 1
ATOM 1568 N N . THR A 1 199 ? 16.714 11.282 -15.517 1.00 92.69 199 THR A N 1
ATOM 1569 C CA . THR A 1 199 ? 16.217 9.898 -15.563 1.00 92.69 199 THR A CA 1
ATOM 1570 C C . THR A 1 199 ? 16.615 9.108 -14.321 1.00 92.69 199 THR A C 1
ATOM 1572 O O . THR A 1 199 ? 17.622 9.389 -13.663 1.00 92.69 199 THR A O 1
ATOM 1575 N N . LEU A 1 200 ? 15.809 8.095 -14.001 1.00 95.44 200 LEU A N 1
ATOM 1576 C CA . LEU A 1 200 ? 16.099 7.084 -12.987 1.00 95.44 200 LEU A CA 1
ATOM 1577 C C . LEU A 1 200 ? 16.184 5.722 -13.680 1.00 95.44 200 LEU A C 1
ATOM 1579 O O . LEU A 1 200 ? 15.309 5.370 -14.468 1.00 95.44 200 LEU A O 1
ATOM 1583 N N . ARG A 1 201 ? 17.234 4.950 -13.393 1.00 96.12 201 ARG A N 1
ATOM 1584 C CA . ARG A 1 201 ? 17.399 3.573 -13.880 1.00 96.12 201 ARG A CA 1
ATOM 1585 C C . ARG A 1 201 ? 17.349 2.611 -12.707 1.00 96.12 201 ARG A C 1
ATOM 1587 O O . ARG A 1 201 ? 18.170 2.707 -11.798 1.00 96.12 201 ARG A O 1
ATOM 1594 N N . ILE A 1 202 ? 16.394 1.691 -12.750 1.00 97.69 202 ILE A N 1
ATOM 1595 C CA . ILE A 1 202 ? 16.172 0.683 -11.715 1.00 97.69 202 ILE A CA 1
ATOM 1596 C C . ILE A 1 202 ? 16.830 -0.626 -12.152 1.00 97.69 202 ILE A C 1
ATOM 1598 O O . ILE A 1 202 ? 16.612 -1.100 -13.265 1.00 97.69 202 ILE A O 1
ATOM 1602 N N . HIS A 1 203 ? 17.617 -1.219 -11.262 1.00 98.00 203 HIS A N 1
ATOM 1603 C CA . HIS A 1 203 ? 18.197 -2.542 -11.425 1.00 98.00 203 HIS A CA 1
ATOM 1604 C C . HIS A 1 203 ? 17.728 -3.458 -10.293 1.00 98.00 203 HIS A C 1
ATOM 1606 O O . HIS A 1 203 ? 17.779 -3.078 -9.124 1.00 98.00 203 HIS A O 1
ATOM 1612 N N . ILE A 1 204 ? 17.298 -4.669 -10.653 1.00 98.31 204 ILE A N 1
ATOM 1613 C CA . ILE A 1 204 ? 16.887 -5.715 -9.712 1.00 98.31 204 ILE A CA 1
ATOM 1614 C C . ILE A 1 204 ? 17.858 -6.887 -9.822 1.00 98.31 204 ILE A C 1
ATOM 1616 O O . ILE A 1 204 ? 17.999 -7.492 -10.889 1.00 98.31 204 ILE A O 1
ATOM 1620 N N . ASN A 1 205 ? 18.476 -7.252 -8.704 1.00 98.00 205 ASN A N 1
ATOM 1621 C CA . ASN A 1 205 ? 19.360 -8.401 -8.622 1.00 98.00 205 ASN A CA 1
ATOM 1622 C C . ASN A 1 205 ? 18.551 -9.693 -8.436 1.00 98.00 205 ASN A C 1
ATOM 1624 O O . ASN A 1 205 ? 18.123 -10.032 -7.329 1.00 98.00 205 ASN A O 1
ATOM 1628 N N . ARG A 1 206 ? 18.377 -10.452 -9.527 1.00 97.06 206 ARG A N 1
ATOM 1629 C CA . ARG A 1 206 ? 17.624 -11.722 -9.538 1.00 97.06 206 ARG A CA 1
ATOM 1630 C C . ARG A 1 206 ? 18.088 -12.708 -8.461 1.00 97.06 206 ARG A C 1
ATOM 1632 O O . ARG A 1 206 ? 17.254 -13.339 -7.819 1.00 97.06 206 ARG A O 1
ATOM 1639 N N . ALA A 1 207 ? 19.394 -12.798 -8.203 1.00 97.75 207 ALA A N 1
ATOM 1640 C CA . ALA A 1 207 ? 19.956 -13.741 -7.231 1.00 97.75 207 ALA A CA 1
ATOM 1641 C C . ALA A 1 207 ? 19.588 -13.408 -5.769 1.00 97.75 207 ALA A C 1
ATOM 1643 O O . ALA A 1 207 ? 19.665 -14.264 -4.884 1.00 97.75 207 ALA A O 1
ATOM 1644 N N . LYS A 1 208 ? 19.171 -12.165 -5.502 1.00 98.25 208 LYS A N 1
ATOM 1645 C CA . LYS A 1 208 ? 18.820 -11.675 -4.164 1.00 98.25 208 LYS A CA 1
ATOM 1646 C C . LYS A 1 208 ? 17.321 -11.730 -3.873 1.00 98.25 208 LYS A C 1
ATOM 1648 O O . LYS A 1 208 ? 16.937 -11.555 -2.719 1.00 98.25 208 LYS A O 1
ATOM 1653 N N . ILE A 1 209 ? 16.473 -12.014 -4.865 1.00 98.06 209 ILE A N 1
ATOM 1654 C CA . ILE A 1 209 ? 15.012 -12.015 -4.697 1.00 98.06 209 ILE A CA 1
ATOM 1655 C C . ILE A 1 209 ? 14.575 -12.987 -3.593 1.00 98.06 209 ILE A C 1
ATOM 1657 O O . ILE A 1 209 ? 14.000 -12.564 -2.593 1.00 98.06 209 ILE A O 1
ATOM 1661 N N . LEU A 1 210 ? 14.897 -14.276 -3.728 1.00 96.81 210 LEU A N 1
ATOM 1662 C CA . LEU A 1 210 ? 14.441 -15.286 -2.765 1.00 96.81 210 LEU A CA 1
ATOM 1663 C C . LEU A 1 210 ? 15.214 -15.233 -1.442 1.00 96.81 210 LEU A C 1
ATOM 1665 O O . LEU A 1 210 ? 14.656 -15.522 -0.388 1.00 96.81 210 LEU A O 1
ATOM 1669 N N . SER A 1 211 ? 16.491 -14.852 -1.486 1.00 97.38 211 SER A N 1
ATOM 1670 C CA . SER A 1 211 ? 17.373 -14.864 -0.313 1.00 97.38 211 SER A CA 1
ATOM 1671 C C . SER A 1 211 ? 17.267 -13.606 0.556 1.00 97.38 211 SER A C 1
ATOM 1673 O O . SER A 1 211 ? 17.457 -13.697 1.763 1.00 97.38 211 SER A O 1
ATOM 1675 N N . HIS A 1 212 ? 16.978 -12.440 -0.029 1.00 98.19 212 HIS A N 1
ATOM 1676 C CA . HIS A 1 212 ? 16.944 -11.150 0.677 1.00 98.19 212 HIS A CA 1
ATOM 1677 C C . HIS A 1 212 ? 15.575 -10.480 0.534 1.00 98.19 212 HIS A C 1
ATOM 1679 O O . HIS A 1 212 ? 14.987 -10.068 1.534 1.00 98.19 212 HIS A O 1
ATOM 1685 N N . GLY A 1 213 ? 15.033 -10.431 -0.687 1.00 98.31 213 GLY A N 1
ATOM 1686 C CA . GLY A 1 213 ? 13.757 -9.779 -0.978 1.00 98.31 213 GLY A CA 1
ATOM 1687 C C . GLY A 1 213 ? 12.576 -10.404 -0.245 1.00 98.31 213 GLY A C 1
ATOM 1688 O O . GLY A 1 213 ? 11.891 -9.716 0.508 1.00 98.31 213 GLY A O 1
ATOM 1689 N N . LYS A 1 214 ? 12.329 -11.705 -0.424 1.00 98.00 214 LYS A N 1
ATOM 1690 C CA . LYS A 1 214 ? 11.180 -12.380 0.200 1.00 98.00 214 LYS A CA 1
ATOM 1691 C C . LYS A 1 214 ? 11.228 -12.335 1.736 1.00 98.00 214 LYS A C 1
ATOM 1693 O O . LYS A 1 214 ? 10.223 -11.947 2.336 1.00 98.00 214 LYS A O 1
ATOM 1698 N N . PRO A 1 215 ? 12.365 -12.635 2.399 1.00 98.44 215 PRO A N 1
ATOM 1699 C CA . PRO A 1 215 ? 12.477 -12.460 3.846 1.00 98.44 215 PRO A CA 1
ATOM 1700 C C . PRO A 1 215 ? 12.227 -11.018 4.306 1.00 98.44 215 PRO A C 1
ATOM 1702 O O . PRO A 1 215 ? 11.589 -10.816 5.337 1.00 98.44 215 PRO A O 1
ATOM 1705 N N . SER A 1 216 ? 12.688 -10.020 3.544 1.00 98.50 216 SER A N 1
ATOM 1706 C CA . SER A 1 216 ? 12.463 -8.604 3.855 1.00 98.50 216 SER A CA 1
ATOM 1707 C C . SER A 1 216 ? 10.979 -8.222 3.809 1.00 98.50 216 SER A C 1
ATOM 1709 O O . SER A 1 216 ? 10.474 -7.629 4.768 1.00 98.50 216 SER A O 1
ATOM 1711 N N . LEU A 1 217 ? 10.254 -8.646 2.763 1.00 98.38 217 LEU A N 1
ATOM 1712 C CA . LEU A 1 217 ? 8.798 -8.473 2.667 1.00 98.38 217 LEU A CA 1
ATOM 1713 C C . LEU A 1 217 ? 8.080 -9.141 3.846 1.00 98.38 217 LEU A C 1
ATOM 1715 O O . LEU A 1 217 ? 7.231 -8.521 4.485 1.00 98.38 217 LEU A O 1
ATOM 1719 N N . GLY A 1 218 ? 8.462 -10.379 4.175 1.00 97.81 218 GLY A N 1
ATOM 1720 C CA . GLY A 1 218 ? 7.879 -11.127 5.289 1.00 97.81 218 GLY A CA 1
ATOM 1721 C C . GLY A 1 218 ? 8.063 -10.425 6.638 1.00 97.81 218 GLY A C 1
ATOM 1722 O O . GLY A 1 218 ? 7.119 -10.360 7.428 1.00 97.81 218 GLY A O 1
ATOM 1723 N N . ARG A 1 219 ? 9.243 -9.837 6.895 1.00 97.81 219 ARG A N 1
ATOM 1724 C CA . ARG A 1 219 ? 9.511 -9.066 8.123 1.00 97.81 219 ARG A CA 1
ATOM 1725 C C . ARG A 1 219 ? 8.586 -7.857 8.252 1.00 97.81 219 ARG A C 1
ATOM 1727 O O . ARG A 1 219 ? 8.019 -7.651 9.326 1.00 97.81 219 ARG A O 1
ATOM 1734 N N . LEU A 1 220 ? 8.428 -7.069 7.186 1.00 97.56 220 LEU A N 1
ATOM 1735 C CA . LEU A 1 220 ? 7.542 -5.902 7.214 1.00 97.56 220 LEU A CA 1
ATOM 1736 C C . LEU A 1 220 ? 6.075 -6.319 7.367 1.00 97.56 220 LEU A C 1
ATOM 1738 O O . LEU A 1 220 ? 5.376 -5.777 8.223 1.00 97.56 220 LEU A O 1
ATOM 1742 N N . LEU A 1 221 ? 5.639 -7.327 6.602 1.00 97.06 221 LEU A N 1
ATOM 1743 C CA . LEU A 1 221 ? 4.279 -7.865 6.662 1.00 97.06 221 LEU A CA 1
ATOM 1744 C C . LEU A 1 221 ? 3.927 -8.342 8.072 1.00 97.06 221 LEU A C 1
ATOM 1746 O O . LEU A 1 221 ? 2.875 -7.987 8.597 1.00 97.06 221 LEU A O 1
ATOM 1750 N N . THR A 1 222 ? 4.829 -9.098 8.700 1.00 94.19 222 THR A N 1
ATOM 1751 C CA . THR A 1 222 ? 4.632 -9.642 10.050 1.00 94.19 222 THR A CA 1
ATOM 1752 C C . THR A 1 222 ? 4.470 -8.526 11.078 1.00 94.19 222 THR A C 1
ATOM 1754 O O . THR A 1 222 ? 3.517 -8.547 11.853 1.00 94.19 222 THR A O 1
ATOM 1757 N N . LYS A 1 223 ? 5.353 -7.516 11.059 1.00 93.88 223 LYS A N 1
ATOM 1758 C CA . LYS A 1 223 ? 5.273 -6.369 11.978 1.00 93.88 223 LYS A CA 1
ATOM 1759 C C . LYS A 1 223 ? 3.949 -5.619 11.830 1.00 93.88 223 LYS A C 1
ATOM 1761 O O . LYS A 1 223 ? 3.243 -5.426 12.817 1.00 93.88 223 LYS A O 1
ATOM 1766 N N . ILE A 1 224 ? 3.591 -5.249 10.596 1.00 90.31 224 ILE A N 1
ATOM 1767 C CA . ILE A 1 224 ? 2.349 -4.517 10.312 1.00 90.31 224 ILE A CA 1
ATOM 1768 C C . ILE A 1 224 ? 1.123 -5.335 10.734 1.00 90.31 224 ILE A C 1
ATOM 1770 O O . ILE A 1 224 ? 0.193 -4.785 11.323 1.00 90.31 224 ILE A O 1
ATOM 1774 N N . HIS A 1 225 ? 1.116 -6.641 10.457 1.00 87.81 225 HIS A N 1
ATOM 1775 C CA . HIS A 1 225 ? -0.005 -7.506 10.802 1.00 87.81 225 HIS A CA 1
ATOM 1776 C C . HIS A 1 225 ? -0.186 -7.645 12.319 1.00 87.81 225 HIS A C 1
ATOM 1778 O O . HIS A 1 225 ? -1.300 -7.456 12.802 1.00 87.81 225 HIS A O 1
ATOM 1784 N N . ILE A 1 226 ? 0.892 -7.884 13.075 1.00 85.75 226 ILE A N 1
ATOM 1785 C CA . ILE A 1 226 ? 0.831 -7.988 14.541 1.00 85.75 226 ILE A CA 1
ATOM 1786 C C . ILE A 1 226 ? 0.267 -6.702 15.145 1.00 85.75 226 ILE A C 1
ATOM 1788 O O . ILE A 1 226 ? -0.714 -6.760 15.881 1.00 85.75 226 ILE A O 1
ATOM 1792 N N . TRP A 1 227 ? 0.821 -5.539 14.791 1.00 83.38 227 TRP A N 1
ATOM 1793 C CA . TRP A 1 227 ? 0.371 -4.267 15.364 1.00 83.38 227 TRP A CA 1
ATOM 1794 C C . TRP A 1 227 ? -1.055 -3.899 14.983 1.00 83.38 227 TRP A C 1
ATOM 1796 O O . TRP A 1 227 ? -1.745 -3.230 15.750 1.00 83.38 227 TRP A O 1
ATOM 1806 N N . ARG A 1 228 ? -1.525 -4.353 13.818 1.00 77.19 228 ARG A N 1
ATOM 1807 C CA . ARG A 1 228 ? -2.939 -4.246 13.472 1.00 77.19 228 ARG A CA 1
ATOM 1808 C C . ARG A 1 228 ? -3.795 -5.070 14.431 1.00 77.19 228 ARG A C 1
ATOM 1810 O O . ARG A 1 228 ? -4.745 -4.533 14.992 1.00 77.19 228 ARG A O 1
ATOM 1817 N N . CYS A 1 229 ? -3.468 -6.347 14.615 1.00 75.25 229 CYS A N 1
ATOM 1818 C CA . CYS A 1 229 ? -4.238 -7.258 15.462 1.00 75.25 229 CYS A CA 1
ATOM 1819 C C . CYS A 1 229 ? -4.230 -6.831 16.937 1.00 75.25 229 CYS A C 1
ATOM 1821 O O . CYS A 1 229 ? -5.220 -7.026 17.636 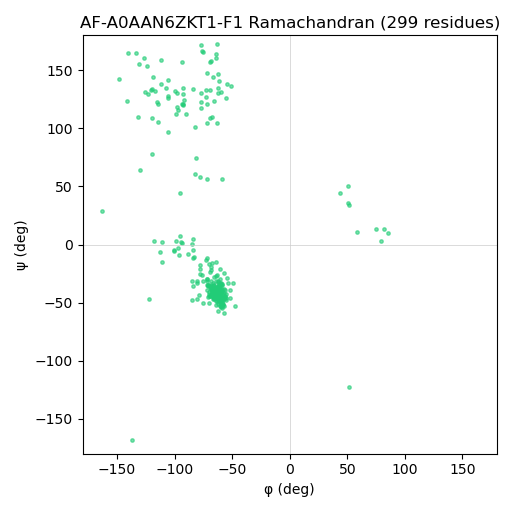1.00 75.25 229 CYS A O 1
ATOM 1823 N N . THR A 1 230 ? -3.148 -6.203 17.404 1.00 76.94 230 THR A N 1
ATOM 1824 C CA . THR A 1 230 ? -3.021 -5.716 18.785 1.00 76.94 230 THR A CA 1
ATOM 1825 C C . THR A 1 230 ? -3.442 -4.257 18.975 1.00 76.94 230 THR A C 1
ATOM 1827 O O . THR A 1 230 ? -3.334 -3.750 20.088 1.00 76.94 230 THR A O 1
ATOM 1830 N N . ALA A 1 231 ? -3.903 -3.575 17.918 1.00 72.56 231 ALA A N 1
ATOM 1831 C CA . ALA A 1 231 ? -4.190 -2.137 17.915 1.00 72.56 231 ALA A CA 1
ATOM 1832 C C . ALA A 1 231 ? -3.021 -1.261 18.436 1.00 72.56 231 ALA A C 1
ATOM 1834 O O . ALA A 1 231 ? -3.238 -0.211 19.037 1.00 72.56 231 ALA A O 1
ATOM 1835 N N . ASP A 1 232 ? -1.771 -1.667 18.186 1.00 79.75 232 ASP A N 1
ATOM 1836 C CA . ASP A 1 232 ? -0.566 -0.925 18.587 1.00 79.75 232 ASP A CA 1
ATOM 1837 C C . ASP A 1 232 ? -0.257 0.200 17.583 1.00 79.75 232 ASP A C 1
ATOM 1839 O O . ASP A 1 232 ? 0.632 0.110 16.730 1.00 79.75 232 ASP A O 1
ATOM 1843 N N . ILE A 1 233 ? -1.060 1.265 17.654 1.00 77.62 233 ILE A N 1
ATOM 1844 C CA . ILE A 1 233 ? -0.929 2.449 16.797 1.00 77.62 233 ILE A CA 1
ATOM 1845 C C . ILE A 1 233 ? 0.449 3.120 16.945 1.00 77.62 233 ILE A C 1
ATOM 1847 O O . ILE A 1 233 ? 1.052 3.400 15.907 1.00 77.62 233 ILE A O 1
ATOM 1851 N N . PRO A 1 234 ? 0.991 3.352 18.158 1.00 84.19 234 PRO A N 1
ATOM 1852 C CA . PRO A 1 234 ? 2.270 4.041 18.319 1.00 84.19 234 PRO A CA 1
ATOM 1853 C C . PRO A 1 234 ? 3.444 3.310 17.659 1.00 84.19 234 PRO A C 1
ATOM 1855 O O . PRO A 1 234 ? 4.183 3.928 16.891 1.00 84.19 234 PRO A O 1
ATOM 1858 N N . SER A 1 235 ? 3.597 1.996 17.881 1.00 87.31 235 SER A N 1
ATOM 1859 C CA . SER A 1 235 ? 4.681 1.222 17.251 1.00 87.31 235 SER A CA 1
ATOM 1860 C C . SER A 1 235 ? 4.544 1.198 15.731 1.00 87.31 235 SER A C 1
ATOM 1862 O O . SER A 1 235 ? 5.525 1.327 14.993 1.00 87.31 235 SER A O 1
ATOM 1864 N N . ARG A 1 236 ? 3.302 1.079 15.254 1.00 85.81 236 ARG A N 1
ATOM 1865 C CA . ARG A 1 236 ? 2.975 1.095 13.832 1.00 85.81 236 ARG A CA 1
ATOM 1866 C C . ARG A 1 236 ? 3.350 2.422 13.171 1.00 85.81 236 ARG A C 1
ATOM 1868 O O . ARG A 1 236 ? 3.969 2.412 12.109 1.00 85.81 236 ARG A O 1
ATOM 1875 N N . GLU A 1 237 ? 2.983 3.552 13.771 1.00 87.62 237 GLU A N 1
ATOM 1876 C CA . GLU A 1 237 ? 3.300 4.882 13.236 1.00 87.62 237 GLU A CA 1
ATOM 1877 C C . GLU A 1 237 ? 4.805 5.166 13.291 1.00 87.62 237 GLU A C 1
ATOM 1879 O O . GLU A 1 237 ? 5.363 5.657 12.309 1.00 87.62 237 GLU A O 1
ATOM 1884 N N . ALA A 1 238 ? 5.481 4.760 14.370 1.00 91.94 238 ALA A N 1
ATOM 1885 C CA . ALA A 1 238 ? 6.929 4.897 14.510 1.00 91.94 238 ALA A CA 1
ATOM 1886 C C . ALA A 1 238 ? 7.716 4.144 13.420 1.00 91.94 238 ALA A C 1
ATOM 1888 O O . ALA A 1 238 ? 8.773 4.614 13.001 1.00 91.94 238 ALA A O 1
ATOM 1889 N N . LEU A 1 239 ? 7.208 3.004 12.931 1.00 92.19 239 LEU A N 1
ATOM 1890 C CA . LEU A 1 239 ? 7.805 2.305 11.788 1.00 92.19 239 LEU A CA 1
ATOM 1891 C C . LEU A 1 239 ? 7.405 2.932 10.446 1.00 92.19 239 LEU A C 1
ATOM 1893 O O . LEU A 1 239 ? 8.248 3.084 9.562 1.00 92.19 239 LEU A O 1
ATOM 1897 N N . TYR A 1 240 ? 6.118 3.226 10.252 1.00 94.31 240 TYR A N 1
ATOM 1898 C CA . TYR A 1 240 ? 5.579 3.530 8.925 1.00 94.31 240 TYR A CA 1
ATOM 1899 C C . TYR A 1 240 ? 5.829 4.971 8.471 1.00 94.31 240 TYR A C 1
ATOM 1901 O O . TYR A 1 240 ? 6.015 5.211 7.274 1.00 94.31 240 TYR A O 1
ATOM 1909 N N . GLU A 1 241 ? 5.852 5.940 9.393 1.00 94.31 241 GLU A N 1
ATOM 1910 C CA . GLU A 1 241 ? 6.101 7.337 9.023 1.00 94.31 241 GLU A CA 1
ATOM 1911 C C . GLU A 1 241 ? 7.476 7.489 8.352 1.00 94.31 241 GLU A C 1
ATOM 1913 O O . GLU A 1 241 ? 7.503 7.923 7.201 1.00 94.31 241 GLU A O 1
ATOM 1918 N N . PRO A 1 242 ? 8.597 7.021 8.945 1.00 95.88 242 PRO A N 1
ATOM 1919 C CA . PRO A 1 242 ? 9.915 7.144 8.316 1.00 95.88 242 PRO A CA 1
ATOM 1920 C C . PRO A 1 242 ? 10.028 6.420 6.967 1.00 95.88 242 PRO A C 1
ATOM 1922 O O . PRO A 1 242 ? 10.712 6.901 6.056 1.00 95.88 242 PRO A O 1
ATOM 1925 N N . LEU A 1 243 ? 9.336 5.283 6.814 1.00 96.94 243 LEU A N 1
ATOM 1926 C CA . LEU A 1 243 ? 9.282 4.533 5.555 1.00 96.94 243 LEU A CA 1
ATOM 1927 C C . LEU A 1 243 ? 8.523 5.278 4.452 1.00 96.94 243 LEU A C 1
ATOM 1929 O O . LEU A 1 243 ? 8.756 5.019 3.278 1.00 96.94 243 LEU A O 1
ATOM 1933 N N . SER A 1 244 ? 7.651 6.221 4.801 1.00 95.81 244 SER A N 1
ATOM 1934 C CA . SER A 1 244 ? 6.878 7.007 3.835 1.00 95.81 244 SER A CA 1
ATOM 1935 C C . SER A 1 244 ? 7.282 8.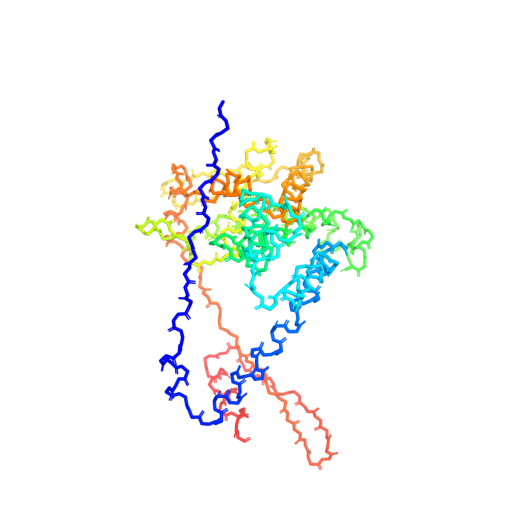483 3.759 1.00 95.81 244 SER A C 1
ATOM 1937 O O . SER A 1 244 ? 6.695 9.232 2.979 1.00 95.81 244 SER A O 1
ATOM 1939 N N . THR A 1 245 ? 8.301 8.906 4.510 1.00 96.56 245 THR A N 1
ATOM 1940 C CA . THR A 1 245 ? 8.912 10.236 4.384 1.00 96.56 245 THR A CA 1
ATOM 1941 C C . THR A 1 245 ? 9.683 10.362 3.071 1.00 96.56 245 THR A C 1
ATOM 1943 O O . THR A 1 245 ? 10.498 9.495 2.737 1.00 96.56 245 THR A O 1
ATOM 1946 N N . VAL A 1 246 ? 9.458 11.470 2.360 1.00 97.00 246 VAL A N 1
ATOM 1947 C CA . VAL A 1 246 ? 10.158 11.827 1.120 1.00 97.00 246 VAL A CA 1
ATOM 1948 C C . VAL A 1 246 ? 11.152 12.948 1.410 1.00 97.00 246 VAL A C 1
ATOM 1950 O O . VAL A 1 246 ? 10.799 14.124 1.474 1.00 97.00 246 VAL A O 1
ATOM 1953 N N . ASP A 1 247 ? 12.404 12.564 1.621 1.00 94.19 247 ASP A N 1
ATOM 1954 C CA . ASP A 1 247 ? 13.511 13.438 1.993 1.00 94.19 247 ASP A CA 1
ATOM 1955 C C . ASP A 1 247 ? 14.814 13.050 1.275 1.00 94.19 247 ASP A C 1
ATOM 1957 O O . ASP A 1 247 ? 14.930 11.977 0.678 1.00 94.19 247 ASP A O 1
ATOM 1961 N N . GLY A 1 248 ? 15.802 13.950 1.289 1.00 93.88 248 GLY A N 1
ATOM 1962 C CA . GLY A 1 248 ? 17.115 13.718 0.681 1.00 93.88 248 GLY A CA 1
ATOM 1963 C C . GLY A 1 248 ? 17.026 13.234 -0.772 1.00 93.88 248 GLY A C 1
ATOM 1964 O O . GLY A 1 248 ? 16.412 13.883 -1.619 1.00 93.88 248 GLY A O 1
ATOM 1965 N N . ILE A 1 249 ? 17.609 12.064 -1.048 1.00 94.81 249 ILE A N 1
ATOM 1966 C CA . ILE A 1 249 ? 17.621 11.461 -2.389 1.00 94.81 249 ILE A CA 1
ATOM 1967 C C . ILE A 1 249 ? 16.214 11.169 -2.935 1.00 94.81 249 ILE A C 1
ATOM 1969 O O . ILE A 1 249 ? 16.001 11.250 -4.143 1.00 94.81 249 ILE A O 1
ATOM 1973 N N . TYR A 1 250 ? 15.238 10.882 -2.071 1.00 96.62 250 TYR A N 1
ATOM 1974 C CA . TYR A 1 250 ? 13.870 10.582 -2.497 1.00 96.62 250 TYR A CA 1
ATOM 1975 C C . TYR A 1 250 ? 13.142 11.833 -2.998 1.00 96.62 250 TYR A C 1
ATOM 1977 O O . TYR A 1 250 ? 12.333 11.748 -3.919 1.00 96.62 250 TYR A O 1
ATOM 1985 N N . GLU A 1 251 ? 13.465 13.007 -2.450 1.00 95.44 251 GLU A N 1
ATOM 1986 C CA . GLU A 1 251 ? 12.964 14.286 -2.965 1.00 95.44 251 GLU A CA 1
ATOM 1987 C C . GLU A 1 251 ? 13.573 14.614 -4.336 1.00 95.44 251 GLU A C 1
ATOM 1989 O O . GLU A 1 251 ? 12.875 15.122 -5.214 1.00 95.44 251 GLU A O 1
ATOM 1994 N N . GLU A 1 252 ? 14.845 14.282 -4.565 1.00 94.12 252 GLU A N 1
ATOM 1995 C CA . GLU A 1 252 ? 15.447 14.413 -5.897 1.00 94.12 252 GLU A CA 1
ATOM 1996 C C . GLU A 1 252 ? 14.770 13.481 -6.916 1.00 94.12 252 GLU A C 1
ATOM 1998 O O . GLU A 1 252 ? 14.472 13.894 -8.038 1.00 94.12 252 GLU A O 1
ATOM 2003 N N . TRP A 1 253 ? 14.474 12.235 -6.526 1.00 96.12 253 TRP A N 1
ATOM 2004 C CA . TRP A 1 253 ? 13.717 11.304 -7.370 1.00 96.12 253 TRP A CA 1
ATOM 2005 C C . TRP A 1 253 ? 12.321 11.840 -7.677 1.00 96.12 253 TRP A C 1
ATOM 2007 O O . TRP A 1 253 ? 11.902 11.814 -8.832 1.00 96.12 253 TRP A O 1
ATOM 2017 N N . ARG A 1 254 ? 11.630 12.398 -6.675 1.00 95.19 254 ARG A N 1
ATOM 2018 C CA . ARG A 1 254 ? 10.314 13.019 -6.857 1.00 95.19 254 ARG A CA 1
ATOM 2019 C C . ARG A 1 254 ? 10.359 14.125 -7.905 1.00 95.19 254 ARG A C 1
ATOM 2021 O O . ARG A 1 254 ? 9.496 14.164 -8.774 1.00 95.19 254 ARG A O 1
ATOM 2028 N N . GLN A 1 255 ? 11.359 15.005 -7.857 1.00 93.50 255 GLN A N 1
ATOM 2029 C CA . GLN A 1 255 ? 11.503 16.089 -8.836 1.00 93.50 255 GLN A CA 1
ATOM 2030 C C . GLN A 1 255 ? 11.681 15.565 -10.266 1.00 93.50 255 GLN A C 1
ATOM 2032 O O . GLN A 1 255 ? 11.121 16.138 -11.199 1.00 93.50 255 GLN A O 1
ATOM 2037 N N . ILE A 1 256 ? 12.420 14.466 -10.437 1.00 93.50 256 ILE A N 1
ATOM 2038 C CA . ILE A 1 256 ? 12.594 13.810 -11.737 1.00 93.50 256 ILE A CA 1
ATOM 2039 C C . ILE A 1 256 ? 11.272 13.214 -12.242 1.00 93.50 256 ILE A C 1
ATOM 2041 O O . ILE A 1 256 ? 10.916 13.427 -13.401 1.00 93.50 256 ILE A O 1
ATOM 2045 N N . VAL A 1 257 ? 10.543 12.495 -11.383 1.00 92.19 257 VAL A N 1
ATOM 2046 C CA . VAL A 1 257 ? 9.275 11.840 -11.747 1.00 92.19 257 VAL A CA 1
ATOM 2047 C C . VAL A 1 257 ? 8.191 12.873 -12.056 1.00 92.19 257 VAL A C 1
ATOM 2049 O O . VAL A 1 257 ? 7.519 12.767 -13.074 1.00 92.19 257 VAL A O 1
ATOM 2052 N N . VAL A 1 258 ? 8.060 13.924 -11.242 1.00 90.12 258 VAL A N 1
ATOM 2053 C CA . VAL A 1 258 ? 7.075 15.000 -11.465 1.00 90.12 258 VAL A CA 1
ATOM 2054 C C . VAL A 1 258 ? 7.347 15.773 -12.761 1.00 90.12 258 VAL A C 1
ATOM 2056 O O . VAL A 1 258 ? 6.415 16.287 -13.372 1.00 90.12 258 VAL A O 1
ATOM 2059 N N . ALA A 1 259 ? 8.602 15.831 -13.220 1.00 87.75 259 ALA A N 1
ATOM 2060 C CA . ALA A 1 259 ? 8.940 16.413 -14.519 1.00 87.75 259 ALA A CA 1
ATOM 2061 C C . ALA A 1 259 ? 8.511 15.539 -15.718 1.00 87.75 259 ALA A C 1
ATOM 2063 O O . ALA A 1 259 ? 8.497 16.035 -16.843 1.00 87.75 259 ALA A O 1
ATOM 2064 N N . HIS A 1 260 ? 8.153 14.273 -15.483 1.00 83.19 260 HIS A N 1
ATOM 2065 C CA . HIS A 1 260 ? 7.719 13.305 -16.492 1.00 83.19 260 HIS A CA 1
ATOM 2066 C C . HIS A 1 260 ? 6.402 12.632 -16.065 1.00 83.19 260 HIS A C 1
ATOM 2068 O O . HIS A 1 260 ? 6.387 11.426 -15.815 1.00 83.19 260 HIS A O 1
ATOM 2074 N N . PRO A 1 261 ? 5.299 13.394 -15.940 1.00 74.25 261 PRO A N 1
ATOM 2075 C CA . PRO A 1 261 ? 4.040 12.845 -15.458 1.00 74.25 261 PRO A CA 1
ATOM 2076 C C . PRO A 1 261 ? 3.529 11.754 -16.401 1.00 74.25 261 PRO A C 1
ATOM 2078 O O . PRO A 1 261 ? 3.502 11.931 -17.622 1.00 74.25 261 PRO A O 1
ATOM 2081 N N . GLU A 1 262 ? 3.091 10.636 -15.829 1.00 69.94 262 GLU A N 1
ATOM 2082 C CA . GLU A 1 262 ? 2.434 9.586 -16.599 1.00 69.94 262 GLU A CA 1
ATOM 2083 C C . GLU A 1 262 ? 1.024 10.058 -17.004 1.00 69.94 262 GLU A C 1
ATOM 2085 O O . GLU A 1 262 ? 0.249 10.492 -16.142 1.00 69.94 262 GLU A O 1
ATOM 2090 N N . PRO A 1 263 ? 0.660 10.015 -18.298 1.00 70.38 263 PRO A N 1
ATOM 2091 C CA . PRO A 1 263 ? -0.679 10.390 -18.724 1.00 70.38 263 PRO A CA 1
ATOM 2092 C C . PRO A 1 263 ? -1.704 9.404 -18.156 1.00 70.38 263 PRO A C 1
ATOM 2094 O O . PRO A 1 263 ? -1.634 8.199 -18.393 1.00 70.38 263 PRO A O 1
ATOM 2097 N N . GLN A 1 264 ? -2.688 9.916 -17.419 1.00 69.94 264 GLN A N 1
ATOM 2098 C CA . GLN A 1 264 ? -3.761 9.089 -16.879 1.00 69.94 264 GLN A CA 1
ATOM 2099 C C . GLN A 1 264 ? -4.708 8.651 -18.005 1.00 69.94 264 GLN A C 1
ATOM 2101 O O . GLN A 1 264 ? -5.304 9.483 -18.691 1.00 69.94 264 GLN A O 1
ATOM 2106 N N . GLY A 1 265 ? -4.848 7.338 -18.192 1.00 75.44 265 GLY A N 1
ATOM 2107 C CA . GLY A 1 265 ? -5.765 6.769 -19.176 1.00 75.44 265 GLY A CA 1
ATOM 2108 C C . GLY A 1 265 ? -7.232 7.032 -18.826 1.00 75.44 265 GLY A C 1
ATOM 2109 O O . GLY A 1 265 ? -7.623 7.006 -17.658 1.00 75.44 265 GLY A O 1
ATOM 2110 N N . MET A 1 266 ? -8.054 7.257 -19.850 1.00 86.38 266 MET A N 1
ATOM 2111 C CA . MET A 1 266 ? -9.514 7.218 -19.747 1.00 86.38 266 MET A CA 1
ATOM 2112 C C . MET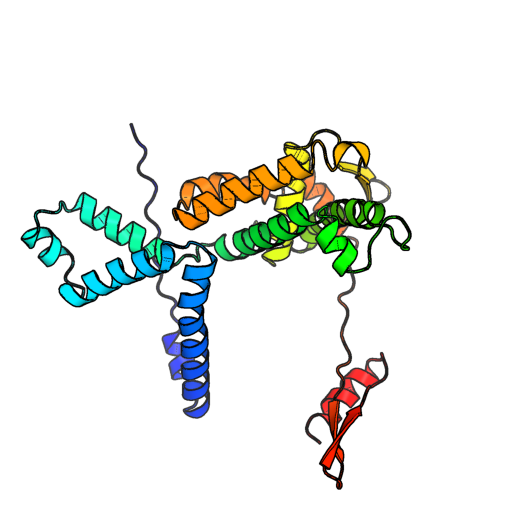 A 1 266 ? -10.013 5.930 -20.397 1.00 86.38 266 MET A C 1
ATOM 2114 O O . MET A 1 266 ? -9.492 5.523 -21.431 1.00 86.38 266 MET A O 1
ATOM 2118 N N . PHE A 1 267 ? -11.031 5.304 -19.807 1.00 89.25 267 PHE A N 1
ATOM 2119 C CA . PHE A 1 267 ? -11.600 4.060 -20.319 1.00 89.25 267 PHE A CA 1
ATOM 2120 C C . PHE A 1 267 ? -12.948 4.319 -20.978 1.00 89.25 267 PHE A C 1
ATOM 2122 O O . PHE A 1 267 ? -13.855 4.889 -20.367 1.00 89.25 267 PHE A O 1
ATOM 2129 N N . VAL A 1 268 ? -13.092 3.843 -22.209 1.00 94.00 268 VAL A N 1
ATOM 2130 C CA . VAL A 1 268 ? -14.383 3.750 -22.885 1.00 94.00 268 VAL A CA 1
ATOM 2131 C C . VAL A 1 268 ? -15.119 2.537 -22.319 1.00 94.00 268 VAL A C 1
ATOM 2133 O O . VAL A 1 268 ? -14.595 1.425 -22.341 1.00 94.00 268 VAL A O 1
ATOM 2136 N N . GLN A 1 269 ? -16.319 2.735 -21.771 1.00 94.44 269 GLN A N 1
ATOM 2137 C CA . GLN A 1 269 ? -17.072 1.656 -21.127 1.00 94.44 269 GLN A CA 1
ATOM 2138 C C . GLN A 1 269 ? -18.151 1.101 -22.054 1.00 94.44 269 GLN A C 1
ATOM 2140 O O . GLN A 1 269 ? -18.954 1.851 -22.600 1.00 94.44 269 GLN A O 1
ATOM 2145 N N . ALA A 1 270 ? -18.231 -0.222 -22.170 1.00 95.75 270 ALA A N 1
ATOM 2146 C CA . ALA A 1 270 ? -19.307 -0.889 -22.898 1.00 95.75 270 ALA A CA 1
ATOM 2147 C C . ALA A 1 270 ? -20.690 -0.652 -22.252 1.00 95.75 270 ALA A C 1
ATOM 2149 O O . ALA A 1 270 ? -20.795 -0.323 -21.062 1.00 95.75 270 ALA A O 1
ATOM 2150 N N . ASN A 1 271 ? -21.747 -0.868 -23.038 1.00 96.06 271 ASN A N 1
ATOM 2151 C CA . ASN A 1 271 ? -23.127 -0.985 -22.560 1.00 96.06 271 ASN A CA 1
ATOM 2152 C C . ASN A 1 271 ? -23.630 -2.419 -22.734 1.00 96.06 271 ASN A C 1
ATOM 2154 O O . ASN A 1 271 ? -23.115 -3.180 -23.552 1.00 96.06 271 ASN A O 1
ATOM 2158 N N . THR A 1 272 ? -24.664 -2.772 -21.974 1.00 93.38 272 THR A N 1
ATOM 2159 C CA . THR A 1 272 ? -25.456 -3.982 -22.219 1.00 93.38 272 THR A CA 1
ATOM 2160 C C . THR A 1 272 ? -26.810 -3.571 -22.775 1.00 93.38 272 THR A C 1
ATOM 2162 O O . THR A 1 272 ? -27.417 -2.622 -22.283 1.00 93.38 272 THR A O 1
ATOM 2165 N N . LEU A 1 273 ? -27.255 -4.250 -23.826 1.00 90.31 273 LEU A N 1
ATOM 2166 C CA . LEU A 1 273 ? -28.509 -3.984 -24.522 1.00 90.31 273 LEU A CA 1
ATOM 2167 C C . LEU A 1 273 ? -29.384 -5.231 -24.443 1.00 90.31 273 LEU A C 1
ATOM 2169 O O . LEU A 1 273 ? -28.898 -6.332 -24.684 1.00 90.31 273 LEU A O 1
ATOM 2173 N N . LEU A 1 274 ? -30.661 -5.065 -24.106 1.00 90.69 274 LEU A N 1
ATOM 2174 C CA . LEU A 1 274 ? -31.641 -6.148 -24.113 1.00 90.69 274 LEU A CA 1
ATOM 2175 C C . LEU A 1 274 ? -32.440 -6.081 -25.416 1.00 90.69 274 LEU A C 1
ATOM 2177 O O . LEU A 1 274 ? -33.112 -5.084 -25.682 1.00 90.69 274 LEU A O 1
ATOM 2181 N N . ASP A 1 275 ? -32.362 -7.126 -26.234 1.00 86.06 275 ASP A N 1
ATOM 2182 C CA . ASP A 1 275 ? -33.133 -7.211 -27.468 1.00 86.06 275 ASP A CA 1
ATOM 2183 C C . ASP A 1 275 ? -34.611 -7.571 -27.203 1.00 86.06 275 ASP A C 1
ATOM 2185 O O . ASP A 1 275 ? -35.027 -7.920 -26.094 1.00 86.06 275 ASP A O 1
ATOM 2189 N N . ARG A 1 276 ? -35.435 -7.508 -28.255 1.00 87.81 276 ARG A N 1
ATOM 2190 C CA . ARG A 1 276 ? -36.878 -7.809 -28.175 1.00 87.81 276 ARG A CA 1
ATOM 2191 C C . ARG A 1 276 ? -37.193 -9.279 -27.874 1.00 87.81 276 ARG A C 1
ATOM 2193 O O . ARG A 1 276 ? -38.324 -9.581 -27.507 1.00 87.81 276 ARG A O 1
ATOM 2200 N N . ASN A 1 277 ? -36.223 -10.174 -28.034 1.00 91.12 277 ASN A N 1
ATOM 2201 C CA . ASN A 1 277 ? -36.343 -11.601 -27.751 1.00 91.12 277 ASN A CA 1
ATOM 2202 C C . ASN A 1 277 ? -35.849 -11.947 -26.334 1.00 91.12 277 ASN A C 1
ATOM 2204 O O . ASN A 1 277 ? -35.836 -13.120 -25.963 1.00 91.12 277 ASN A O 1
ATOM 2208 N N . GLY A 1 278 ? -35.438 -10.948 -25.543 1.00 90.88 278 GLY A N 1
ATOM 2209 C CA . GLY A 1 278 ? -34.895 -11.134 -24.200 1.00 90.88 278 GLY A CA 1
ATOM 2210 C C . GLY A 1 278 ? -33.413 -11.525 -24.168 1.00 90.88 278 GLY A C 1
ATOM 2211 O O . GLY A 1 278 ? -32.922 -11.942 -23.119 1.00 90.88 278 GLY A O 1
ATOM 2212 N N . ARG A 1 279 ? -32.683 -11.406 -25.285 1.00 93.25 279 ARG A N 1
ATOM 2213 C CA . ARG A 1 279 ? -31.236 -11.645 -25.354 1.00 93.25 279 ARG A CA 1
ATOM 2214 C C . ARG A 1 279 ? -30.473 -10.392 -24.940 1.00 93.25 279 ARG A C 1
ATOM 2216 O O . ARG A 1 279 ? -30.765 -9.300 -25.415 1.00 93.25 279 ARG A O 1
ATOM 2223 N N . VAL A 1 280 ? -29.466 -10.558 -24.085 1.00 93.56 280 VAL A N 1
ATOM 2224 C CA . VAL A 1 280 ? -28.548 -9.476 -23.706 1.00 93.56 280 VAL A CA 1
ATOM 2225 C C . VAL A 1 280 ? -27.323 -9.496 -24.616 1.00 93.56 280 VAL A C 1
ATOM 2227 O O . VAL A 1 280 ? -26.681 -10.534 -24.772 1.00 93.56 280 VAL A O 1
ATOM 2230 N N . GLU A 1 281 ? -26.981 -8.344 -25.183 1.00 93.00 281 GLU A N 1
ATOM 2231 C CA . GLU A 1 281 ? -25.788 -8.126 -26.001 1.00 93.00 281 GLU A CA 1
ATOM 2232 C C . GLU A 1 281 ? -24.880 -7.072 -25.372 1.00 93.00 281 GLU A C 1
ATOM 2234 O O . GLU A 1 281 ? -25.350 -6.096 -24.788 1.00 93.00 281 GLU A O 1
ATOM 2239 N N . VAL A 1 282 ? -23.565 -7.251 -25.504 1.00 95.25 282 VAL A N 1
ATOM 2240 C CA . VAL A 1 282 ? -22.579 -6.242 -25.103 1.00 95.25 282 VAL A CA 1
ATOM 2241 C C . VAL A 1 282 ? -22.265 -5.368 -26.309 1.00 95.25 282 VAL A C 1
ATOM 2243 O O . VAL A 1 282 ? -21.761 -5.856 -27.319 1.00 95.25 2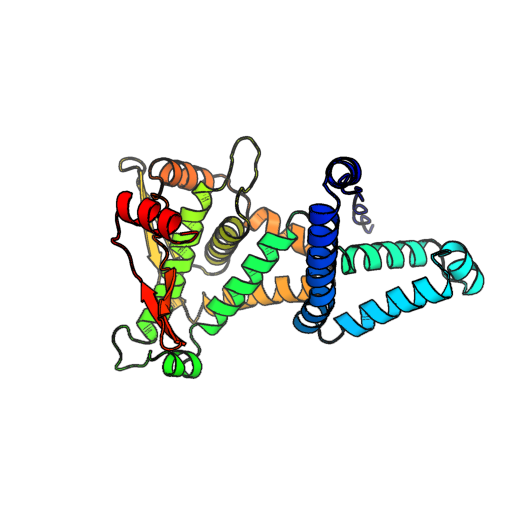82 VAL A O 1
ATOM 2246 N N . LYS A 1 283 ? -22.523 -4.066 -26.186 1.00 94.75 283 LYS A N 1
ATOM 2247 C CA . LYS A 1 283 ? -22.104 -3.065 -27.164 1.00 94.75 283 LYS A CA 1
ATOM 2248 C C . LYS A 1 283 ? -20.808 -2.414 -26.701 1.00 94.75 283 LYS A C 1
ATOM 2250 O O . LYS A 1 283 ? -20.777 -1.747 -25.667 1.00 94.75 283 LYS A O 1
ATOM 2255 N N . VAL A 1 284 ? -19.752 -2.621 -27.479 1.00 96.94 284 VAL A N 1
ATOM 2256 C CA . VAL A 1 284 ? -18.455 -1.958 -27.314 1.00 96.94 284 VAL A CA 1
ATOM 2257 C C . VAL A 1 284 ? -18.383 -0.712 -28.192 1.00 96.94 284 VAL A C 1
ATOM 2259 O O . VAL A 1 284 ? -19.104 -0.598 -29.184 1.00 96.94 284 VAL A O 1
ATOM 2262 N N . TYR A 1 285 ? -17.509 0.213 -27.817 1.00 95.88 285 TYR A N 1
ATOM 2263 C CA . TYR A 1 285 ? -17.299 1.477 -28.515 1.00 95.88 285 TYR A CA 1
ATOM 2264 C C . TYR A 1 285 ? -15.815 1.630 -28.840 1.00 95.88 285 TYR A C 1
ATOM 2266 O O . TYR A 1 285 ? -14.971 0.959 -28.247 1.00 95.88 285 TYR A O 1
ATOM 2274 N N . GLU A 1 286 ? -15.510 2.499 -29.795 1.00 96.56 286 GLU A N 1
ATOM 2275 C CA . GLU A 1 286 ? -14.139 2.787 -30.211 1.00 96.56 286 GLU A CA 1
ATOM 2276 C C . GLU A 1 286 ? -13.308 3.383 -29.062 1.00 96.56 286 GLU A C 1
ATOM 2278 O O . GLU A 1 286 ? -13.831 4.143 -28.247 1.00 96.56 286 GLU A O 1
ATOM 2283 N N . GLU A 1 287 ? -12.005 3.081 -29.019 1.00 95.69 287 GLU A N 1
ATOM 2284 C CA . GLU A 1 287 ? -11.021 3.661 -28.089 1.00 95.69 287 GLU A CA 1
ATOM 2285 C C . GLU A 1 287 ? -10.691 5.128 -28.440 1.00 95.69 287 GLU A C 1
ATOM 2287 O O . GLU A 1 287 ? -9.546 5.506 -28.683 1.00 95.69 287 GLU A O 1
ATOM 2292 N N . SER A 1 288 ? -11.721 5.973 -28.491 1.00 93.56 288 SER A N 1
ATOM 2293 C CA . SER A 1 288 ? -11.653 7.380 -28.885 1.00 93.56 288 SER A CA 1
ATOM 2294 C C . SER A 1 288 ? -12.426 8.272 -27.910 1.00 93.56 288 SER A C 1
ATOM 2296 O O . SER A 1 288 ? -13.223 7.808 -27.088 1.00 93.56 288 SER A O 1
ATOM 2298 N N . ARG A 1 289 ? -12.193 9.591 -27.976 1.00 93.38 289 ARG A N 1
ATOM 2299 C CA . ARG A 1 289 ? -12.947 10.559 -27.155 1.00 93.38 289 ARG A CA 1
ATOM 2300 C C . ARG A 1 289 ? -14.428 10.532 -27.533 1.00 93.38 289 ARG A C 1
ATOM 2302 O O . ARG A 1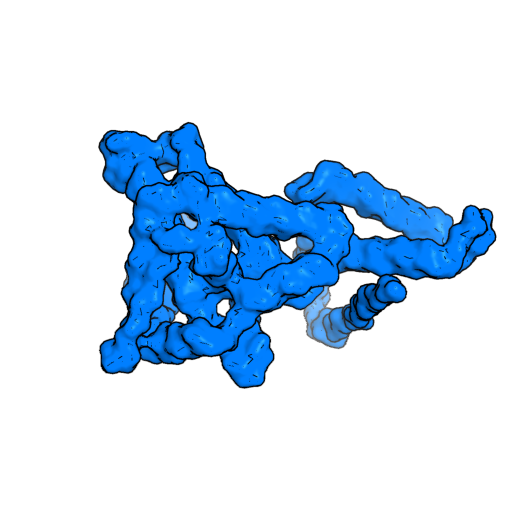 289 ? -15.296 10.607 -26.667 1.00 93.38 289 ARG A O 1
ATOM 2309 N N . GLU A 1 290 ? -14.693 10.374 -28.821 1.00 97.31 290 GLU A N 1
ATOM 2310 C CA . GLU A 1 290 ? -16.001 10.183 -29.426 1.00 97.31 290 GLU A CA 1
ATOM 2311 C C . GLU A 1 290 ? -16.658 8.899 -28.906 1.00 97.31 290 GLU A C 1
ATOM 2313 O O . GLU A 1 290 ? -17.813 8.944 -28.486 1.00 97.31 290 GLU A O 1
ATOM 2318 N N . GLY A 1 291 ? -15.910 7.793 -28.825 1.00 96.19 291 GLY A N 1
ATOM 2319 C CA . GLY A 1 291 ? -16.374 6.538 -28.236 1.00 96.19 291 GLY A CA 1
ATOM 2320 C C . GLY A 1 291 ? -16.781 6.671 -26.765 1.00 96.19 291 GLY A C 1
ATOM 2321 O O . GLY A 1 291 ? -17.824 6.142 -26.375 1.00 96.19 291 GLY A O 1
ATOM 2322 N N . ILE A 1 292 ? -16.042 7.447 -25.953 1.00 94.75 292 ILE A N 1
ATOM 2323 C CA . ILE A 1 292 ? -16.462 7.782 -24.576 1.00 94.75 292 ILE A CA 1
ATOM 2324 C C . ILE A 1 292 ? -17.812 8.502 -24.608 1.00 94.75 292 ILE A C 1
ATOM 2326 O O . ILE A 1 292 ? -18.755 8.045 -23.963 1.00 94.75 292 ILE A O 1
ATOM 2330 N N . ILE A 1 293 ? -17.935 9.597 -25.363 1.00 95.56 293 ILE A N 1
ATOM 2331 C CA . ILE A 1 293 ? -19.174 10.393 -25.412 1.00 95.56 293 ILE A CA 1
ATOM 2332 C C . ILE A 1 293 ? -20.355 9.530 -25.867 1.00 95.56 293 ILE A C 1
ATOM 2334 O O . ILE A 1 293 ? -21.405 9.538 -25.220 1.00 95.56 293 ILE A O 1
ATOM 2338 N N . GLN A 1 294 ? -20.174 8.745 -26.929 1.00 96.50 294 GLN A N 1
ATOM 2339 C CA . GLN A 1 294 ? -21.202 7.851 -27.449 1.00 96.50 294 GLN A CA 1
ATOM 2340 C C . GLN A 1 294 ? -21.624 6.816 -26.401 1.00 96.50 294 GLN A C 1
ATOM 2342 O O . GLN A 1 294 ? -22.819 6.624 -26.177 1.00 96.50 294 GLN A O 1
ATOM 2347 N N . SER A 1 295 ? -20.657 6.204 -25.709 1.00 96.31 295 SER A N 1
ATOM 2348 C CA . SER A 1 295 ? -20.940 5.201 -24.682 1.00 96.31 295 SER A CA 1
ATOM 2349 C C . SER A 1 295 ? -21.822 5.719 -23.551 1.00 96.31 295 SER A C 1
ATOM 2351 O O . SER A 1 295 ? -22.651 4.973 -23.030 1.00 96.31 295 SER A O 1
ATOM 2353 N N . PHE A 1 296 ? -21.668 6.993 -23.180 1.00 94.81 296 PHE A N 1
ATOM 2354 C CA . PHE A 1 296 ? -22.487 7.647 -22.165 1.00 94.81 296 PHE A CA 1
ATOM 2355 C C . PHE A 1 296 ? -23.846 8.067 -22.727 1.00 94.81 296 PHE A C 1
ATOM 2357 O O . PHE A 1 296 ? -24.859 7.816 -22.081 1.00 94.81 296 PHE A O 1
ATOM 2364 N N . ALA A 1 297 ? -23.889 8.641 -23.933 1.00 93.56 297 ALA A N 1
ATOM 2365 C CA . ALA A 1 297 ? -25.139 9.046 -24.576 1.00 93.56 297 ALA A CA 1
ATOM 2366 C C . ALA A 1 297 ? -26.121 7.870 -24.705 1.00 93.56 297 ALA A C 1
ATOM 2368 O O . ALA A 1 297 ? -27.294 7.993 -24.366 1.00 93.56 297 ALA A O 1
ATOM 2369 N N . GLU A 1 298 ? -25.623 6.705 -25.115 1.00 92.56 298 GLU A N 1
ATOM 2370 C CA . GLU A 1 298 ? -26.426 5.493 -25.287 1.00 92.56 298 GLU A CA 1
ATOM 2371 C C . GLU A 1 298 ? -26.609 4.681 -23.990 1.00 92.56 298 GLU A C 1
ATOM 2373 O O . GLU A 1 298 ? -27.226 3.620 -24.011 1.00 92.56 298 GLU A O 1
ATOM 2378 N N . ARG A 1 299 ? -26.056 5.122 -22.850 1.00 92.69 299 ARG A N 1
ATOM 2379 C CA . ARG A 1 299 ? -26.214 4.432 -21.551 1.00 92.69 299 ARG A CA 1
ATOM 2380 C C . ARG A 1 299 ? -27.568 4.704 -20.905 1.00 92.69 299 ARG A C 1
ATOM 2382 O O . ARG A 1 299 ? -28.032 3.911 -20.089 1.00 92.69 299 ARG A O 1
ATOM 2389 N N . TRP A 1 300 ? -28.161 5.842 -21.246 1.00 78.94 300 TRP A N 1
ATOM 2390 C CA . TRP A 1 300 ? -29.456 6.302 -20.744 1.00 78.94 300 TRP A CA 1
ATOM 2391 C C . TRP A 1 300 ? -30.504 6.455 -21.853 1.00 78.94 300 TRP A C 1
ATOM 2393 O O . TRP A 1 300 ? -31.596 6.952 -21.576 1.00 78.94 300 TRP A O 1
ATOM 2403 N N . GLY A 1 301 ? -30.136 6.098 -23.088 1.00 59.62 301 GLY A N 1
ATOM 2404 C CA . GLY A 1 301 ? -31.007 6.122 -24.263 1.00 59.62 301 GLY A CA 1
ATOM 2405 C C . GLY A 1 301 ? -31.879 4.884 -24.394 1.00 59.62 301 GLY A C 1
ATOM 2406 O O . GLY A 1 301 ? -31.582 3.866 -23.730 1.00 59.62 301 GLY A O 1
#

InterPro domains:
  IPR039461 Peptidase family M49 [PF03571] (99-299)
  IPR039461 Peptidase family M49 [PTHR23422] (100-299)

Sequence (301 aa):
MATGNPKPIIHQLAIKPLFDGLTAREKLYAHHLSKAAWNDGKILMRQVSEEGPAIANVILSLYRACQGQWKQLANQTGVSAQELDGFLDYSAQFFCLGGRLANTIEECRANLAAYFLADNRELLELFGYNKSSTPTADDFIYYTYLFIAVEGVLGLQFYEKDGQSWGQPHRRAAFAILKHLLLDAADLITIHRNLAEKTLRIHINRAKILSHGKPSLGRLLTKIHIWRCTADIPSREALYEPLSTVDGIYEEWRQIVVAHPEPQGMFVQANTLLDRNGRVEVKVYEESREGIIQSFAERWG

Organism: NCBI:txid1934379

Mean predicted aligned error: 9.57 Å

Foldseek 3Di:
DPPPDDFDDDDDPPCVVVLVPDDPVVVVVVVVVVVVVVVCVLVVLCVQDVCSNVLLCVVVVVCVVCVVVQVVVCVVVVNDPVNSVVSVSQNCLSSCCDPPLNLLLVLLLVLLVCLLCLLVQVVCVVVVADCPDVVHSLVSNVVSVVCLQVLLLLLLLQQDDVVRDGNDSNSLSSVLLNLLCPVFQPPQWDWDADPVVLDIDIDGDSVSCVPGVSVSSVVSSVQSSVCSNSSVPPVNCVSSVVSSGQDDVNVSSSVSSNVPDDDDDDDQDWEWDQDPVRDIDIGAFDSDPVSNVVRVVVNVD

Radius of gyration: 24.87 Å; Cα contacts (8 Å, |Δi|>4): 280; chains: 1; bounding box: 59×46×72 Å

Solvent-accessible surface area (backbone atoms only — not comparable to full-atom values): 17208 Å² total; per-residue (Å²): 132,85,79,74,75,82,76,84,86,86,75,82,84,84,51,62,71,65,57,68,72,44,52,76,67,53,46,51,50,54,50,53,53,51,54,51,59,58,57,49,48,56,54,51,34,45,74,69,29,85,59,38,54,58,54,52,46,52,57,55,48,53,36,64,75,42,74,69,42,58,70,60,51,27,66,76,69,71,49,49,74,67,58,50,50,52,51,50,54,49,52,50,47,63,75,50,72,64,54,100,57,34,67,22,52,49,41,30,45,53,52,33,52,53,62,56,50,54,74,41,59,72,62,35,43,75,73,62,23,34,96,84,37,89,66,26,40,69,50,51,41,52,49,50,58,49,46,45,47,51,46,14,55,59,23,35,58,42,49,41,74,92,76,72,40,69,79,41,44,56,33,44,17,31,26,22,54,32,47,46,40,58,74,66,13,79,80,27,58,47,78,49,76,38,81,90,79,52,44,76,46,81,46,72,36,75,86,29,38,76,76,31,43,42,56,41,39,47,52,53,38,50,54,56,50,51,30,58,69,68,59,36,58,69,67,47,48,69,56,48,49,71,36,54,60,74,52,75,72,50,42,55,50,26,56,37,40,56,74,58,70,79,82,80,85,84,82,60,57,65,45,78,44,74,48,99,85,73,49,78,44,79,48,78,63,55,98,44,75,66,22,36,53,50,39,55,58,60,66,80,100

Secondary structure (DSSP, 8-state):
---PPPPPPP-----HHHHHTS-HHHHHHHHHHHHHHHHHHHHHHHHH-SSHHHHHHHHHHHHHHHTT-HHHHHHHHT--HHHHHHHHHHHHHHHT--STTHHHHHHHHHHHHHHHHTT-HHHHHHTT-SSSSSS-HHHHHHHHHHHHHHHHHHHGGGEETTTTEES-HHHHHHHHHHHHHHHHSTTTEEEEEETTTTEEEEEE-GGGIIIIIHHHHHHHHHHHHHHHHTT-HHHHHHHHHHHH---THHHHHHHHHHTSPPPPP--PPPEEEE-TTS-EEEE---SSHHHHHHHHHTT--

pLDDT: mean 89.58, std 11.05, range [30.2, 98.69]